Protein AF-A0AAV5VX38-F1 (afdb_monomer)

Organism: NCBI:txid1538716

Mean predicted aligned error: 21.39 Å

Foldseek 3Di:
DPDPPDPDDDPDDDDPDPVVVVVVVVVVPPVVVVVVVVDDDPVVVVVVVPDDDDPDPDPPDPDPPDDDDDPVNCVVCVPPPQDDPNDRWDPPVPDDFQDDTPVLLVLLLVLVCLLPDDDPDPVSVVSNVVSVVCNVPRPVCVRNDVVVSVVVNVVCVVVDDDPDDPDDDPVVVVQVVCVVVVNDDVVCVCVVCVVVVVVVVVVVVVVVVVPDPDPPVVVVVVVVVVVVVVVVVVVVVVVVVVVVVD

pLDDT: mean 73.53, std 13.2, range [36.06, 90.12]

Structure (mmCIF, N/CA/C/O backbone):
data_AF-A0AAV5VX38-F1
#
_entry.id   AF-A0AAV5VX38-F1
#
loop_
_atom_site.group_PDB
_atom_site.id
_atom_site.type_symbol
_atom_site.label_atom_id
_atom_site.label_alt_id
_atom_site.label_comp_id
_atom_site.label_asym_id
_atom_site.label_entity_id
_atom_site.label_seq_id
_atom_site.pdbx_PDB_ins_code
_atom_site.Cartn_x
_atom_site.Cartn_y
_atom_site.Cartn_z
_atom_site.occupancy
_atom_site.B_iso_or_equiv
_atom_site.auth_seq_id
_atom_site.auth_comp_id
_atom_site.auth_asym_id
_atom_site.auth_atom_id
_atom_site.pdbx_PDB_model_num
ATOM 1 N N . LEU A 1 1 ? -1.362 -15.185 -57.657 1.00 40.38 1 LEU A N 1
ATOM 2 C CA . LEU A 1 1 ? -2.202 -14.716 -56.527 1.00 40.38 1 LEU A CA 1
ATOM 3 C C . LEU A 1 1 ? -3.581 -15.396 -56.451 1.00 40.38 1 LEU A C 1
ATOM 5 O O . LEU A 1 1 ? -4.464 -14.887 -55.785 1.00 40.38 1 LEU A O 1
ATOM 9 N N . GLN A 1 2 ? -3.771 -16.590 -57.022 1.00 36.06 2 GLN A N 1
ATOM 10 C CA . GLN A 1 2 ? -4.974 -17.401 -56.797 1.00 36.06 2 GLN A CA 1
ATOM 11 C C . GLN A 1 2 ? -4.526 -18.846 -56.584 1.00 36.06 2 GLN A C 1
ATOM 13 O O . GLN A 1 2 ? -4.010 -19.444 -57.524 1.00 36.06 2 GLN A O 1
ATOM 18 N N . LYS A 1 3 ? -4.625 -19.327 -55.334 1.00 38.91 3 LYS A N 1
ATOM 19 C CA . LYS A 1 3 ? -4.548 -20.726 -54.827 1.00 38.91 3 LYS A CA 1
ATOM 20 C C . LYS A 1 3 ? -3.994 -20.787 -53.385 1.00 38.91 3 LYS A C 1
ATOM 22 O O . LYS A 1 3 ? -3.155 -21.622 -53.077 1.00 38.91 3 LYS A O 1
ATOM 27 N N . VAL A 1 4 ? -4.460 -19.910 -52.490 1.00 41.31 4 VAL A N 1
ATOM 28 C CA . VAL A 1 4 ? -4.167 -20.005 -51.036 1.00 41.31 4 VAL A CA 1
ATOM 29 C C . VAL A 1 4 ? -5.435 -20.320 -50.215 1.00 41.31 4 VAL A C 1
ATOM 31 O O . VAL A 1 4 ? -5.372 -20.519 -49.012 1.00 41.31 4 VAL A O 1
ATOM 34 N N . GLU A 1 5 ? -6.596 -20.480 -50.856 1.00 41.41 5 GLU A N 1
ATOM 35 C CA . GLU A 1 5 ? -7.896 -20.643 -50.177 1.00 41.41 5 GLU A CA 1
ATOM 36 C C . GLU A 1 5 ? -8.260 -22.068 -49.715 1.00 41.41 5 GLU A C 1
ATOM 38 O O . GLU A 1 5 ? -9.407 -22.331 -49.365 1.00 41.41 5 GLU A O 1
ATOM 43 N N . LYS A 1 6 ? -7.325 -23.020 -49.652 1.00 41.09 6 LYS A N 1
ATOM 44 C CA . LYS A 1 6 ? -7.600 -24.325 -49.019 1.00 41.09 6 LYS A CA 1
ATOM 45 C C . LYS A 1 6 ? -6.602 -24.556 -47.893 1.00 41.09 6 LYS A C 1
ATOM 47 O O . LYS A 1 6 ? -5.421 -24.776 -48.139 1.00 41.09 6 LYS A O 1
ATOM 52 N N . GLY A 1 7 ? -7.098 -24.429 -46.662 1.00 44.44 7 GLY A N 1
ATOM 53 C CA . GLY A 1 7 ? -6.352 -24.368 -45.403 1.00 44.44 7 GLY A CA 1
ATOM 54 C C . GLY A 1 7 ? -5.573 -25.629 -45.026 1.00 44.44 7 GLY A C 1
ATOM 55 O O . GLY A 1 7 ? -5.861 -26.251 -44.009 1.00 44.44 7 GLY A O 1
ATOM 56 N N . SER A 1 8 ? -4.552 -25.995 -45.797 1.00 45.16 8 SER A N 1
ATOM 57 C CA . SER A 1 8 ? -3.692 -27.139 -45.475 1.00 45.16 8 SER A CA 1
ATOM 58 C C . SER A 1 8 ? -2.216 -26.924 -45.809 1.00 45.16 8 SER A C 1
ATOM 60 O O . SER A 1 8 ? -1.535 -27.862 -46.217 1.00 45.16 8 SER A O 1
ATOM 62 N N . VAL A 1 9 ? -1.688 -25.714 -45.620 1.00 42.59 9 VAL A N 1
ATOM 63 C CA . VAL A 1 9 ? -0.235 -25.506 -45.545 1.00 42.59 9 VAL A CA 1
ATOM 64 C C . VAL A 1 9 ? 0.034 -24.504 -44.431 1.00 42.59 9 VAL A C 1
ATOM 66 O O . VAL A 1 9 ? -0.300 -23.329 -44.560 1.00 42.59 9 VAL A O 1
ATOM 69 N N . LYS A 1 10 ? 0.609 -24.967 -43.311 1.00 43.12 10 LYS A N 1
ATOM 70 C CA . LYS A 1 10 ? 1.187 -24.070 -42.301 1.00 43.12 10 LYS A CA 1
ATOM 71 C C . LYS A 1 10 ? 2.153 -23.149 -43.038 1.00 43.12 10 LYS A C 1
ATOM 73 O O . LYS A 1 10 ? 3.118 -23.640 -43.619 1.00 43.12 10 LYS A O 1
ATOM 78 N N . ALA A 1 11 ? 1.859 -21.851 -43.049 1.00 46.84 11 ALA A N 1
ATOM 79 C CA . ALA A 1 11 ? 2.727 -20.846 -43.633 1.00 46.84 11 ALA A CA 1
ATOM 80 C C . ALA A 1 11 ? 4.127 -21.013 -43.029 1.00 46.84 11 A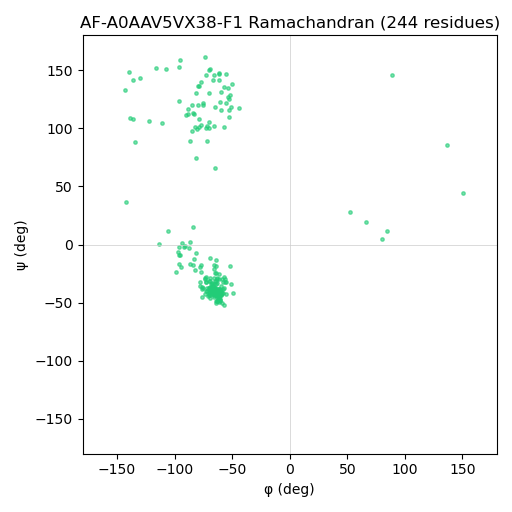LA A C 1
ATOM 82 O O . ALA A 1 11 ? 4.331 -20.790 -41.835 1.00 46.84 11 ALA A O 1
ATOM 83 N N . THR A 1 12 ? 5.080 -21.484 -43.830 1.00 51.06 12 THR A N 1
ATOM 84 C CA . THR A 1 12 ? 6.488 -21.507 -43.443 1.00 51.06 12 THR A CA 1
ATOM 85 C C . THR A 1 12 ? 6.902 -20.069 -43.179 1.00 51.06 12 THR A C 1
ATOM 87 O O . THR A 1 12 ? 6.834 -19.236 -44.081 1.00 51.06 12 THR A O 1
A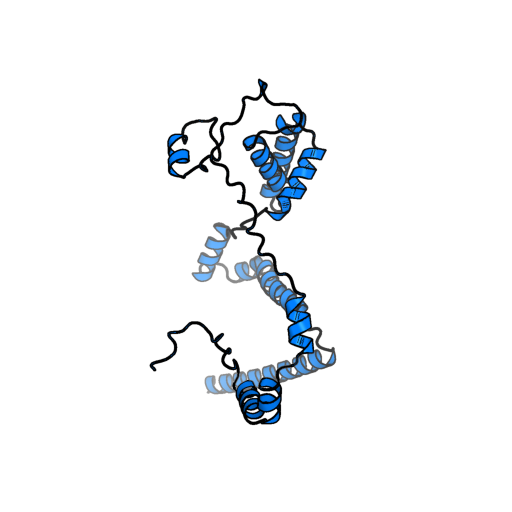TOM 90 N N . SER A 1 13 ? 7.263 -19.778 -41.926 1.00 50.62 13 SER A N 1
ATOM 91 C CA . SER A 1 13 ? 7.720 -18.454 -41.507 1.00 50.62 13 SER A CA 1
ATOM 92 C C . SER A 1 13 ? 8.836 -17.986 -42.437 1.00 50.62 13 SER A C 1
ATOM 94 O O . SER A 1 13 ? 9.801 -18.719 -42.653 1.00 50.62 13 SER A O 1
ATOM 96 N N . ALA A 1 14 ? 8.702 -16.777 -42.981 1.00 56.22 14 ALA A N 1
ATOM 97 C CA . ALA A 1 14 ? 9.767 -16.169 -43.766 1.00 56.22 14 ALA A CA 1
ATOM 98 C C . ALA A 1 14 ? 11.024 -15.980 -42.886 1.00 56.22 14 ALA A C 1
ATOM 100 O O . ALA A 1 14 ? 10.876 -15.729 -41.682 1.00 56.22 14 ALA A O 1
ATOM 101 N N . PRO A 1 15 ? 12.242 -16.099 -43.453 1.00 58.72 15 PRO A N 1
ATOM 102 C CA . PRO A 1 15 ? 13.482 -15.847 -42.723 1.00 58.72 15 PRO A CA 1
ATOM 103 C C . PRO A 1 15 ? 13.491 -14.408 -42.207 1.00 58.72 15 PRO A C 1
ATOM 105 O O . PRO A 1 15 ? 13.190 -13.480 -42.963 1.00 58.72 15 PRO A O 1
ATOM 108 N N . LYS A 1 16 ? 13.800 -14.216 -40.922 1.00 67.31 16 LYS A N 1
ATOM 109 C CA . LYS A 1 16 ? 13.680 -12.901 -40.273 1.00 67.31 16 LYS A CA 1
ATOM 110 C C . LYS A 1 16 ? 14.904 -12.014 -40.524 1.00 67.31 16 LYS A C 1
ATOM 112 O O . LYS A 1 16 ? 14.829 -10.816 -40.275 1.00 67.31 16 LYS A O 1
ATOM 117 N N . HIS A 1 17 ? 16.000 -12.574 -41.046 1.00 68.75 17 HIS A N 1
ATOM 118 C CA . HIS A 1 17 ? 17.252 -11.859 -41.306 1.00 68.75 17 HIS A CA 1
ATOM 119 C C . HIS A 1 17 ? 17.908 -12.282 -42.641 1.00 68.75 17 HIS A C 1
ATOM 121 O O . HIS A 1 17 ? 17.799 -13.435 -43.057 1.00 68.75 17 HIS A O 1
ATOM 127 N N . GLU A 1 18 ? 18.625 -11.375 -43.318 1.00 68.88 18 GLU A N 1
ATOM 128 C CA . GLU A 1 18 ? 19.238 -11.625 -44.644 1.00 68.88 18 GLU A CA 1
ATOM 129 C C . GLU A 1 18 ? 20.282 -12.760 -44.638 1.00 68.88 18 GLU A C 1
ATOM 131 O O . GLU A 1 18 ? 20.439 -13.482 -45.621 1.00 68.88 18 GLU A O 1
ATOM 136 N N . SER A 1 19 ? 20.971 -12.973 -43.513 1.00 69.44 19 SER A N 1
ATOM 137 C CA . SER A 1 19 ? 21.894 -14.106 -43.340 1.00 69.44 19 SER A CA 1
ATOM 138 C C . SER A 1 19 ? 21.173 -15.457 -43.247 1.00 69.44 19 SER A C 1
ATOM 140 O O . SER A 1 19 ? 21.694 -16.462 -43.726 1.00 69.44 19 SER A O 1
ATOM 142 N N . GLU A 1 20 ? 19.954 -15.498 -42.701 1.00 67.12 20 GLU A N 1
ATOM 143 C CA . GLU A 1 20 ? 19.142 -16.720 -42.622 1.00 67.12 20 GLU A CA 1
ATOM 144 C C . GLU A 1 20 ? 18.565 -17.113 -43.986 1.00 67.12 20 GLU A C 1
ATOM 146 O O . GLU A 1 20 ? 18.391 -18.303 -44.258 1.00 67.12 20 GLU A O 1
ATOM 151 N N . LYS A 1 21 ? 18.311 -16.135 -44.871 1.00 71.88 21 LYS A N 1
ATOM 152 C CA . LYS A 1 21 ? 17.835 -16.397 -46.239 1.00 71.88 21 LYS A CA 1
ATOM 153 C C . LYS A 1 21 ? 18.821 -17.250 -47.032 1.00 71.88 21 LYS A C 1
ATOM 155 O O . LYS A 1 21 ? 18.397 -18.211 -47.665 1.00 71.88 21 LYS A O 1
ATOM 160 N N . LYS A 1 22 ? 20.126 -16.969 -46.932 1.00 73.38 22 LYS A N 1
ATOM 161 C CA . LYS A 1 22 ? 21.171 -17.754 -47.615 1.00 73.38 22 LYS A CA 1
ATOM 162 C C . LYS A 1 22 ? 21.161 -19.216 -47.165 1.00 73.38 22 LYS A C 1
ATOM 164 O O . LYS A 1 22 ? 21.066 -20.117 -47.988 1.00 73.38 22 LYS A O 1
ATOM 169 N N . HIS A 1 23 ? 21.127 -19.449 -45.853 1.00 70.81 23 HIS A N 1
ATOM 170 C CA . HIS A 1 23 ? 21.039 -20.803 -45.302 1.00 70.81 23 HIS A CA 1
ATOM 171 C C . HIS A 1 23 ? 19.738 -21.527 -45.679 1.00 70.81 23 HIS A C 1
ATOM 173 O O . HIS A 1 23 ? 19.734 -22.747 -45.842 1.00 70.81 23 HIS A O 1
ATOM 179 N N . PHE A 1 24 ? 18.629 -20.798 -45.819 1.00 72.12 24 PHE A N 1
ATOM 180 C CA . PHE A 1 24 ? 17.359 -21.361 -46.268 1.00 72.12 24 PHE A CA 1
ATOM 181 C C . PHE A 1 24 ? 17.394 -21.761 -47.749 1.00 72.12 24 PHE A C 1
ATOM 183 O O . PHE A 1 24 ? 16.945 -22.853 -48.097 1.00 72.12 24 PHE A O 1
ATOM 190 N N . GLU A 1 25 ? 17.959 -20.916 -48.610 1.00 76.19 25 GLU A N 1
ATOM 191 C CA . GLU A 1 25 ? 18.134 -21.206 -50.035 1.00 76.19 25 GLU A CA 1
ATOM 192 C C . GLU A 1 25 ? 19.070 -22.395 -50.268 1.00 76.19 25 GLU A C 1
ATOM 194 O O . GLU A 1 25 ? 18.751 -23.270 -51.075 1.00 76.19 25 GLU A O 1
ATOM 199 N N . ASP A 1 26 ? 20.177 -22.477 -49.529 1.00 75.81 26 ASP A N 1
ATOM 200 C CA . ASP A 1 26 ? 21.122 -23.595 -49.618 1.00 75.81 26 ASP A CA 1
ATOM 201 C C . ASP A 1 26 ? 20.457 -24.917 -49.202 1.00 75.81 26 ASP A C 1
ATOM 203 O O . ASP A 1 26 ? 20.547 -25.918 -49.914 1.00 75.81 26 ASP A O 1
ATOM 207 N N . ARG A 1 27 ? 19.663 -24.904 -48.122 1.00 70.56 27 ARG A N 1
ATOM 208 C CA . ARG A 1 27 ? 18.888 -26.079 -47.682 1.00 70.56 27 ARG A CA 1
ATOM 209 C C . ARG A 1 27 ? 17.746 -26.451 -48.629 1.00 70.56 27 ARG A C 1
ATOM 211 O O . ARG A 1 27 ? 17.379 -27.620 -48.695 1.00 70.56 27 ARG A O 1
ATOM 218 N N . GLN A 1 28 ? 17.165 -25.496 -49.358 1.00 70.62 28 GLN A N 1
ATOM 219 C CA . GLN A 1 28 ? 16.165 -25.795 -50.391 1.00 70.62 28 GLN A CA 1
ATOM 220 C C . GLN A 1 28 ? 16.776 -26.413 -51.654 1.00 70.62 28 GLN A C 1
ATOM 222 O O . GLN A 1 28 ? 16.086 -27.164 -52.354 1.00 70.62 28 GLN A O 1
ATOM 227 N N . LYS A 1 29 ? 18.038 -26.087 -51.957 1.00 77.12 29 LYS A N 1
ATOM 228 C CA . LYS A 1 29 ? 18.797 -26.660 -53.078 1.00 77.12 29 LYS A CA 1
ATOM 229 C C . LYS A 1 29 ? 19.309 -28.068 -52.771 1.00 77.12 29 LYS A C 1
ATOM 231 O O . LYS A 1 29 ? 19.494 -28.847 -53.705 1.00 77.12 29 LYS A O 1
A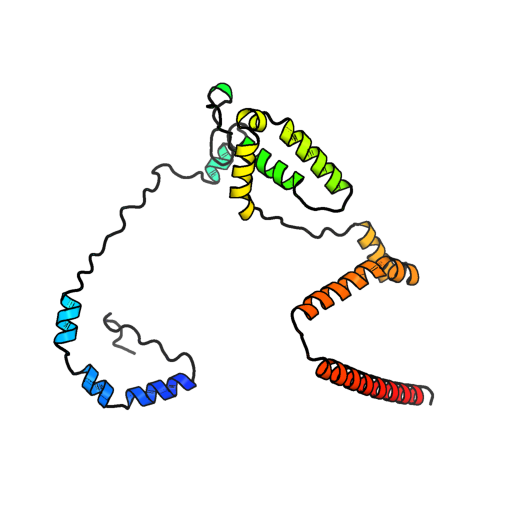TOM 236 N N . ASP A 1 30 ? 19.467 -28.420 -51.496 1.00 77.12 30 ASP A N 1
ATOM 237 C CA . ASP A 1 30 ? 19.865 -29.762 -51.072 1.00 77.12 30 ASP A CA 1
ATOM 238 C C . ASP A 1 30 ? 18.795 -30.817 -51.415 1.00 77.12 30 ASP A C 1
ATOM 240 O O . ASP A 1 30 ? 17.778 -30.999 -50.737 1.00 77.12 30 ASP A O 1
ATOM 244 N N . GLY A 1 31 ? 19.045 -31.568 -52.493 1.00 74.94 31 GLY A N 1
ATOM 245 C CA . GLY A 1 31 ? 18.155 -32.624 -52.987 1.00 74.94 31 GLY A CA 1
ATOM 246 C C . GLY A 1 31 ? 17.937 -33.769 -51.991 1.00 74.94 31 GLY A C 1
ATOM 247 O O . GLY A 1 31 ? 16.869 -34.379 -51.989 1.00 74.94 31 GLY A O 1
ATOM 248 N N . ARG A 1 32 ? 18.893 -33.995 -51.080 1.00 78.94 32 ARG A N 1
ATOM 249 C CA . ARG A 1 32 ? 18.810 -35.020 -50.024 1.00 78.94 32 ARG A CA 1
ATOM 250 C C . ARG A 1 32 ? 17.652 -34.768 -49.061 1.00 78.94 32 ARG A C 1
ATOM 252 O O . ARG A 1 32 ? 16.915 -35.693 -48.743 1.00 78.94 32 ARG A O 1
ATOM 259 N N . VAL A 1 33 ? 17.431 -33.509 -48.674 1.00 72.31 33 VAL A N 1
ATOM 260 C CA . VAL A 1 33 ? 16.316 -33.123 -47.793 1.00 72.31 33 VAL A CA 1
ATOM 261 C C . VAL A 1 33 ? 14.978 -33.371 -48.493 1.00 72.31 33 VAL A C 1
ATOM 263 O O . VAL A 1 33 ? 14.033 -33.863 -47.882 1.00 72.31 33 VAL A O 1
ATOM 266 N N . ARG A 1 34 ? 14.892 -33.101 -49.803 1.00 74.00 34 ARG A N 1
ATOM 267 C CA . ARG A 1 34 ? 13.699 -33.426 -50.607 1.00 74.00 34 ARG A CA 1
ATOM 268 C C . ARG A 1 34 ? 13.457 -34.928 -50.721 1.00 74.00 34 ARG A C 1
ATOM 270 O O . ARG A 1 34 ? 12.301 -35.344 -50.720 1.00 74.00 34 ARG A O 1
ATOM 277 N N .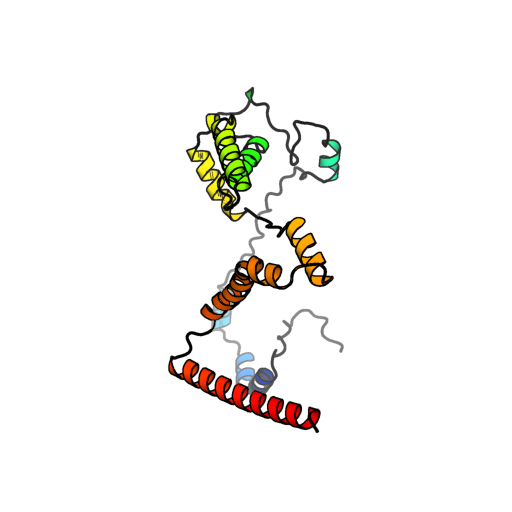 GLU A 1 35 ? 14.508 -35.728 -50.843 1.00 80.12 35 GLU A N 1
ATOM 278 C CA . GLU A 1 35 ? 14.399 -37.186 -50.896 1.00 80.12 35 GLU A CA 1
ATOM 279 C C . GLU A 1 35 ? 13.971 -37.780 -49.553 1.00 80.12 35 GLU A C 1
ATOM 281 O O . GLU A 1 35 ? 13.071 -38.617 -49.528 1.00 80.12 35 GLU A O 1
ATOM 286 N N . GLU A 1 36 ? 14.537 -37.318 -48.438 1.00 78.25 36 GLU A N 1
ATOM 287 C CA . GLU A 1 36 ? 14.126 -37.738 -47.092 1.00 78.25 36 GLU A CA 1
ATOM 288 C C . GLU A 1 36 ? 12.690 -37.315 -46.768 1.00 78.25 36 GLU A C 1
ATOM 290 O O . GLU A 1 36 ? 11.916 -38.128 -46.276 1.00 78.25 36 GLU A O 1
ATOM 295 N N . LEU A 1 37 ? 12.274 -36.102 -47.150 1.00 73.88 37 LEU A N 1
ATOM 296 C CA . LEU A 1 37 ? 10.883 -35.653 -47.001 1.00 73.88 37 LEU A CA 1
ATOM 297 C C . LEU A 1 37 ? 9.887 -36.486 -47.825 1.00 73.88 37 LEU A C 1
ATOM 299 O O . LEU A 1 37 ? 8.718 -36.593 -47.454 1.00 73.88 37 LEU A O 1
ATOM 303 N N . ARG A 1 38 ? 10.319 -37.059 -48.956 1.00 78.44 38 ARG A N 1
ATOM 304 C CA . ARG A 1 38 ? 9.486 -37.951 -49.781 1.00 78.44 38 ARG A CA 1
ATOM 305 C C . ARG A 1 38 ? 9.465 -39.386 -49.259 1.00 78.44 38 ARG A C 1
ATOM 307 O O . ARG A 1 38 ? 8.530 -40.123 -49.579 1.00 78.44 38 ARG A O 1
ATOM 314 N N . LYS A 1 39 ? 10.460 -39.798 -48.468 1.00 84.50 39 LYS A N 1
ATOM 315 C CA . LYS A 1 39 ? 10.497 -41.126 -47.852 1.00 84.50 39 LYS A CA 1
ATOM 316 C C . LYS A 1 39 ? 9.513 -41.176 -46.686 1.00 84.50 39 LYS A C 1
ATOM 318 O O . LYS A 1 39 ? 9.597 -40.427 -45.720 1.00 84.50 39 LYS A O 1
ATOM 323 N N . LYS A 1 40 ? 8.569 -42.113 -46.758 1.00 77.62 40 LYS A N 1
ATOM 324 C CA . LYS A 1 40 ? 7.694 -42.423 -45.625 1.00 77.62 40 LYS A CA 1
ATOM 325 C C . LYS A 1 40 ? 8.454 -43.307 -44.641 1.00 77.62 40 LYS A C 1
ATOM 327 O O . LYS A 1 40 ? 8.668 -44.486 -44.909 1.00 77.62 40 LYS A O 1
ATOM 332 N N . HIS A 1 41 ? 8.839 -42.749 -43.499 1.00 82.62 41 HIS A N 1
ATOM 333 C CA . HIS A 1 41 ? 9.421 -43.522 -42.405 1.00 82.62 41 HIS A CA 1
ATOM 334 C C . HIS A 1 41 ? 8.315 -44.247 -41.633 1.00 82.62 41 HIS A C 1
ATOM 336 O O . HIS A 1 41 ? 7.620 -43.649 -40.812 1.00 82.62 41 HIS A O 1
ATOM 342 N N . THR A 1 42 ? 8.156 -45.543 -41.897 1.00 84.44 42 THR A N 1
ATOM 343 C CA . THR A 1 42 ? 7.141 -46.412 -41.272 1.00 84.44 42 THR A CA 1
ATOM 344 C C . THR A 1 42 ? 7.224 -46.392 -39.744 1.00 84.44 42 THR A C 1
ATOM 346 O O . THR A 1 42 ? 6.213 -46.201 -39.079 1.00 84.44 42 THR A O 1
ATOM 349 N N . HIS A 1 43 ? 8.438 -46.432 -39.187 1.00 85.56 43 HIS A N 1
ATOM 350 C CA . HIS A 1 43 ? 8.668 -46.346 -37.740 1.00 85.56 43 HIS A CA 1
ATOM 351 C C . HIS A 1 43 ? 8.148 -45.050 -37.097 1.00 85.56 43 HIS A C 1
ATOM 353 O O . HIS A 1 43 ? 7.674 -45.068 -35.962 1.00 85.56 43 HIS A O 1
ATOM 359 N N . LEU A 1 44 ? 8.228 -43.917 -37.803 1.00 81.94 44 LEU A N 1
ATOM 360 C CA . LEU A 1 44 ? 7.726 -42.641 -37.292 1.00 81.94 44 LEU A CA 1
ATOM 361 C C . LEU A 1 44 ? 6.196 -42.621 -37.293 1.00 81.94 44 LEU A C 1
ATOM 363 O O . LEU A 1 44 ? 5.595 -42.155 -36.329 1.00 81.94 44 LEU A O 1
ATOM 367 N N . VAL A 1 45 ? 5.577 -43.171 -38.340 1.00 82.56 45 VAL A N 1
ATOM 368 C CA . VAL A 1 45 ? 4.117 -43.312 -38.436 1.00 82.56 45 VAL A CA 1
ATOM 369 C C . VAL A 1 45 ? 3.591 -44.202 -37.309 1.00 82.56 45 VAL A C 1
ATOM 371 O O . VAL A 1 45 ? 2.652 -43.813 -36.618 1.00 82.56 45 VAL A O 1
ATOM 374 N N . ASP A 1 46 ? 4.245 -45.334 -37.047 1.00 86.75 46 ASP A N 1
ATOM 375 C CA . ASP A 1 46 ? 3.870 -46.232 -35.950 1.00 86.75 46 ASP A CA 1
ATOM 376 C C . ASP A 1 46 ? 4.001 -45.561 -34.580 1.00 86.75 46 ASP A C 1
ATOM 378 O O . ASP A 1 46 ? 3.158 -45.757 -33.706 1.00 86.75 46 ASP A O 1
ATOM 382 N N . ASN A 1 47 ? 5.031 -44.737 -34.378 1.00 86.50 47 ASN A N 1
ATOM 383 C CA . ASN A 1 47 ? 5.201 -43.989 -33.134 1.00 86.50 47 ASN A CA 1
ATOM 384 C C . ASN A 1 47 ? 4.185 -42.853 -32.991 1.00 86.50 47 ASN A C 1
ATOM 386 O O . ASN A 1 47 ? 3.675 -42.642 -31.894 1.00 86.50 47 ASN A O 1
ATOM 390 N N . MET A 1 48 ? 3.837 -42.163 -34.078 1.00 82.44 48 MET A N 1
ATOM 391 C CA . MET A 1 48 ? 2.790 -41.141 -34.066 1.00 82.44 48 MET A CA 1
ATOM 392 C C . MET A 1 48 ? 1.413 -41.737 -33.769 1.00 82.44 48 MET A C 1
ATOM 394 O O . MET A 1 48 ? 0.667 -41.166 -32.980 1.00 82.44 48 MET A O 1
ATOM 398 N N . ASN A 1 49 ? 1.103 -42.910 -34.323 1.00 83.19 49 ASN A N 1
ATOM 399 C CA . ASN A 1 49 ? -0.164 -43.604 -34.080 1.00 83.19 49 ASN A CA 1
ATOM 400 C C . ASN A 1 49 ? -0.325 -44.071 -32.622 1.00 83.19 49 ASN A C 1
ATOM 402 O O . ASN A 1 49 ? -1.449 -44.277 -32.167 1.00 83.19 49 ASN A O 1
ATOM 406 N N . LYS A 1 50 ? 0.775 -44.205 -31.867 1.00 87.31 50 LYS A N 1
ATOM 407 C CA . LYS A 1 50 ? 0.744 -44.485 -30.420 1.00 87.31 50 LYS A CA 1
ATOM 408 C C . LYS A 1 50 ? 0.409 -43.248 -29.579 1.00 87.31 50 LYS A C 1
ATOM 410 O O . LYS A 1 50 ? 0.031 -43.397 -28.417 1.00 87.31 50 LYS A O 1
ATOM 415 N N . ILE A 1 51 ? 0.540 -42.034 -30.123 1.00 84.06 51 ILE A N 1
ATOM 416 C CA . ILE A 1 51 ? 0.242 -40.797 -29.392 1.00 84.06 51 ILE A CA 1
ATOM 417 C C . ILE A 1 51 ? -1.271 -40.575 -29.403 1.00 84.06 51 ILE A C 1
ATOM 419 O O . ILE A 1 51 ? -1.849 -40.058 -30.358 1.00 84.06 51 ILE A O 1
ATOM 423 N N . ARG A 1 52 ? -1.927 -40.936 -28.302 1.00 81.12 52 ARG A N 1
ATOM 424 C CA . ARG A 1 52 ? -3.355 -40.683 -28.107 1.00 81.12 52 ARG A CA 1
ATOM 425 C C . ARG A 1 52 ? -3.561 -39.285 -27.523 1.00 81.12 52 ARG A C 1
ATOM 427 O O . ARG A 1 52 ? -3.600 -39.111 -26.309 1.00 81.12 52 ARG A O 1
ATOM 434 N N . ILE A 1 53 ? -3.693 -38.281 -28.389 1.00 77.06 53 ILE A N 1
ATOM 435 C CA . ILE A 1 53 ? -4.067 -36.924 -27.971 1.00 77.06 53 ILE A CA 1
ATOM 436 C C . ILE A 1 53 ? -5.570 -36.920 -27.706 1.00 77.06 53 ILE A C 1
ATOM 438 O O . ILE A 1 53 ? -6.379 -36.909 -28.630 1.00 77.06 53 ILE A O 1
ATOM 442 N N . THR A 1 54 ? -5.952 -36.957 -26.435 1.00 77.00 54 THR A N 1
ATOM 443 C CA . THR A 1 54 ? -7.329 -36.664 -26.041 1.00 77.00 54 THR A CA 1
ATOM 444 C C . THR A 1 54 ? -7.420 -35.162 -25.808 1.00 77.00 54 THR A C 1
ATOM 446 O O . THR A 1 54 ? -6.719 -34.611 -24.963 1.00 77.00 54 THR A O 1
ATOM 449 N N . SER A 1 55 ? -8.227 -34.472 -26.615 1.00 65.81 55 SER A N 1
ATOM 450 C CA . SER A 1 55 ? -8.595 -33.092 -26.311 1.00 65.81 55 SER A CA 1
ATOM 451 C C . SER A 1 55 ? -9.524 -33.147 -25.107 1.00 65.81 55 SER A C 1
ATOM 453 O O . SER A 1 55 ? -10.695 -33.497 -25.228 1.00 65.81 55 SER A O 1
ATOM 455 N N . THR A 1 56 ? -8.989 -32.869 -23.926 1.00 74.06 56 THR A N 1
ATOM 456 C CA . THR A 1 56 ? -9.823 -32.484 -22.799 1.00 74.06 56 THR A CA 1
ATOM 457 C C . THR A 1 56 ? -10.307 -31.075 -23.102 1.00 74.06 56 THR A C 1
ATOM 459 O O . THR A 1 56 ? -9.558 -30.107 -22.976 1.00 74.06 56 THR A O 1
ATOM 462 N N . THR A 1 57 ? -11.559 -30.939 -23.547 1.00 71.12 57 THR A N 1
ATOM 463 C CA . THR A 1 57 ? -12.265 -29.670 -23.363 1.00 71.12 57 THR A CA 1
ATOM 464 C C . THR A 1 57 ? -12.110 -29.328 -21.886 1.00 71.12 57 THR A C 1
ATOM 466 O O . THR A 1 57 ? -12.492 -30.162 -21.054 1.00 71.12 57 THR A O 1
ATOM 469 N N . PRO A 1 58 ? -11.467 -28.200 -21.536 1.00 72.12 58 PRO A N 1
ATOM 470 C CA . PRO A 1 58 ? -11.327 -27.841 -20.139 1.00 72.12 58 PRO A CA 1
ATOM 471 C C . PRO A 1 58 ? -12.734 -27.845 -19.533 1.00 72.12 58 PRO A C 1
ATOM 473 O O . PRO A 1 58 ? -13.656 -27.362 -20.199 1.00 72.12 58 PRO A O 1
ATOM 476 N N . PRO A 1 59 ? -12.926 -28.436 -18.338 1.00 72.88 59 PRO A N 1
ATOM 477 C CA . PRO A 1 59 ? -14.221 -28.378 -17.674 1.00 72.88 59 PRO A CA 1
ATOM 478 C C . PRO A 1 59 ? -14.669 -26.918 -17.656 1.00 72.88 59 PRO A C 1
ATOM 480 O O . PRO A 1 59 ? -13.823 -26.033 -17.470 1.00 72.88 59 PRO A O 1
ATOM 483 N N . GLU A 1 60 ? -15.957 -26.678 -17.921 1.00 70.06 60 GLU A N 1
ATOM 484 C CA . GLU A 1 60 ? -16.527 -25.333 -17.910 1.00 70.06 60 GLU A CA 1
ATOM 485 C C . GLU A 1 60 ? -15.999 -24.606 -16.678 1.00 70.06 60 GLU A C 1
ATOM 487 O O . GLU A 1 60 ? -16.165 -25.064 -15.542 1.00 70.06 60 GLU A O 1
ATOM 492 N N . ARG A 1 61 ? -15.257 -23.515 -16.910 1.00 64.12 61 ARG A N 1
ATOM 493 C CA . ARG A 1 61 ? -14.808 -22.672 -15.810 1.00 64.12 61 ARG A CA 1
ATOM 494 C C . ARG A 1 61 ? -16.069 -22.280 -15.071 1.00 64.12 61 ARG A C 1
ATOM 496 O O . ARG A 1 61 ? -16.958 -21.698 -15.683 1.00 64.12 61 ARG A O 1
ATOM 503 N N . TRP A 1 62 ? -16.135 -22.605 -13.784 1.00 64.94 62 TRP A N 1
ATOM 504 C CA . TRP A 1 62 ? -17.206 -22.122 -12.934 1.00 64.94 62 TRP A CA 1
ATOM 505 C C . TRP A 1 62 ? -17.169 -20.584 -13.005 1.00 64.94 62 TRP A C 1
ATOM 507 O O . TRP A 1 62 ? -16.287 -19.916 -12.470 1.00 64.94 62 TRP A O 1
ATOM 517 N N . THR A 1 63 ? -18.052 -20.000 -13.797 1.00 63.50 63 THR A N 1
ATOM 518 C CA . THR A 1 63 ? -18.308 -18.568 -13.763 1.00 63.50 63 THR A CA 1
ATOM 519 C C . THR A 1 63 ? -19.513 -18.419 -12.865 1.00 63.50 63 THR A C 1
ATOM 521 O O . THR A 1 63 ? -20.534 -19.070 -13.096 1.00 63.50 63 THR A O 1
ATOM 524 N N . SER A 1 64 ? -19.395 -17.630 -11.799 1.00 67.75 64 SER A N 1
ATOM 525 C CA . SER A 1 64 ? -20.537 -17.362 -10.933 1.00 67.75 64 SER A CA 1
ATOM 526 C C . SER A 1 64 ? -21.696 -16.843 -11.784 1.00 67.75 64 SER A C 1
ATOM 528 O O . SER A 1 64 ? -21.531 -15.863 -12.501 1.00 67.75 64 SER A O 1
ATOM 530 N N . ALA A 1 65 ? -22.873 -17.466 -11.680 1.00 72.94 65 ALA A N 1
ATOM 531 C CA . ALA A 1 65 ? -24.088 -16.978 -12.342 1.00 72.94 65 ALA A CA 1
ATOM 532 C C . ALA A 1 65 ? -24.530 -15.598 -11.817 1.00 72.94 65 ALA A C 1
ATOM 534 O O . ALA A 1 65 ? -25.379 -14.941 -12.407 1.00 72.94 65 ALA A O 1
ATOM 535 N N . LYS A 1 66 ? -23.961 -15.169 -10.683 1.00 75.12 66 LYS A N 1
ATOM 536 C CA . LYS A 1 66 ? -24.165 -13.842 -10.125 1.00 75.12 66 LYS A CA 1
ATOM 537 C C . LYS A 1 66 ? -23.368 -12.830 -10.944 1.00 75.12 66 LYS A C 1
ATOM 539 O O . LYS A 1 66 ? -22.143 -12.934 -11.022 1.00 75.12 66 LYS A O 1
ATOM 544 N N . GLU A 1 67 ? -24.079 -11.874 -11.528 1.00 74.62 67 GLU A N 1
ATOM 545 C CA . GLU A 1 67 ? -23.476 -10.743 -12.224 1.00 74.62 67 GLU A CA 1
ATOM 546 C C . GLU A 1 67 ? -22.543 -9.984 -11.273 1.00 74.62 67 GLU A C 1
ATOM 548 O O . GLU A 1 67 ? -22.858 -9.765 -10.098 1.00 74.62 67 GLU A O 1
ATOM 553 N N . LEU A 1 68 ? -21.357 -9.638 -11.775 1.00 77.25 68 LEU A N 1
ATOM 554 C CA . LEU A 1 68 ? -20.410 -8.815 -11.033 1.00 77.25 68 LEU A CA 1
ATOM 555 C C . LEU A 1 68 ? -20.958 -7.385 -10.913 1.00 77.25 68 LEU A C 1
ATOM 557 O O . LEU A 1 68 ? -21.678 -6.940 -11.810 1.00 77.25 68 LEU A O 1
ATOM 561 N N . PRO A 1 69 ? -20.600 -6.650 -9.846 1.00 75.38 69 PRO A N 1
ATOM 562 C CA . PRO A 1 69 ? -20.991 -5.255 -9.701 1.00 75.38 69 PRO A CA 1
ATOM 563 C C . PRO A 1 69 ? -20.610 -4.447 -10.947 1.00 75.38 69 PRO A C 1
ATOM 565 O O . PRO A 1 69 ? -19.459 -4.449 -11.386 1.00 75.38 69 PRO A O 1
ATOM 568 N N . SER A 1 70 ? -21.595 -3.772 -11.534 1.00 79.75 70 SER A N 1
ATOM 569 C CA . SER A 1 70 ? -21.400 -2.837 -12.639 1.00 79.75 70 SER A CA 1
ATOM 570 C C . SER A 1 70 ? -21.282 -1.410 -12.104 1.00 79.75 70 SER A C 1
ATOM 572 O O . SER A 1 70 ? -21.785 -1.088 -11.025 1.00 79.75 70 SER A O 1
ATOM 574 N N . ARG A 1 71 ? -20.681 -0.510 -12.887 1.00 80.31 71 ARG A N 1
ATOM 575 C CA . ARG A 1 71 ? -20.587 0.919 -12.539 1.00 80.31 71 ARG A CA 1
ATOM 576 C C . ARG A 1 71 ? -21.958 1.559 -12.272 1.00 80.31 71 ARG A C 1
ATOM 578 O O . ARG A 1 71 ? -22.070 2.464 -11.452 1.00 80.31 71 ARG A O 1
ATOM 585 N N . GLU A 1 72 ? -22.995 1.094 -12.963 1.00 81.69 72 GLU A N 1
ATOM 586 C CA . GLU A 1 72 ? -24.374 1.553 -12.766 1.00 81.69 72 GLU A CA 1
ATOM 587 C C . GLU A 1 72 ? -24.930 1.082 -11.419 1.00 81.69 72 GLU A C 1
ATOM 589 O O . GLU A 1 72 ? -25.535 1.873 -10.698 1.00 81.69 72 GLU A O 1
ATOM 594 N N . SER A 1 73 ? -24.648 -0.168 -11.031 1.00 80.31 73 SER A N 1
ATOM 595 C CA . SER A 1 73 ? -25.023 -0.683 -9.710 1.00 80.31 73 SER A CA 1
ATOM 596 C C . SER A 1 73 ? -24.330 0.083 -8.577 1.00 80.31 73 SER A C 1
ATOM 598 O O . SER A 1 73 ? -24.985 0.470 -7.614 1.00 80.31 73 SER A O 1
ATOM 600 N N . GLU A 1 74 ? -23.042 0.414 -8.712 1.00 79.31 74 GLU A N 1
ATOM 601 C CA . GLU A 1 74 ? -22.330 1.232 -7.718 1.00 79.31 74 GLU A CA 1
ATOM 602 C C . GLU A 1 74 ? -22.939 2.630 -7.570 1.00 79.31 74 GLU A C 1
ATOM 604 O O . GLU A 1 74 ? -23.049 3.147 -6.458 1.00 79.31 74 GLU A O 1
ATOM 609 N N . PHE A 1 75 ? -23.374 3.239 -8.677 1.00 78.56 75 PHE A N 1
ATOM 610 C CA . PHE A 1 75 ? -23.990 4.564 -8.650 1.00 78.56 75 PHE A CA 1
ATOM 611 C C . PHE A 1 75 ? -25.313 4.576 -7.873 1.00 78.56 75 PHE A C 1
ATOM 613 O O . PHE A 1 75 ? -25.565 5.516 -7.118 1.00 78.56 75 PHE A O 1
ATOM 620 N N . MET A 1 76 ? -26.125 3.524 -8.005 1.00 81.62 76 MET A N 1
ATOM 621 C CA . MET A 1 76 ? -27.404 3.389 -7.293 1.00 81.62 76 MET A CA 1
ATOM 622 C C . MET A 1 76 ? -27.239 3.329 -5.773 1.00 81.62 76 MET A C 1
ATOM 624 O O . MET A 1 76 ? -28.111 3.784 -5.034 1.00 81.62 76 MET A O 1
ATOM 628 N N . HIS A 1 77 ? -26.106 2.812 -5.305 1.00 79.94 77 HIS A N 1
ATOM 629 C CA . HIS A 1 77 ? -25.831 2.607 -3.886 1.00 79.94 77 HIS A CA 1
ATOM 630 C C . HIS A 1 77 ? -24.833 3.619 -3.305 1.00 79.94 77 HIS A C 1
ATOM 632 O O . HIS A 1 77 ? -24.386 3.472 -2.173 1.00 79.94 77 HIS A O 1
ATOM 638 N N . ARG A 1 78 ? -24.514 4.692 -4.040 1.00 76.69 78 ARG A N 1
ATOM 639 C CA . ARG A 1 78 ? -23.534 5.715 -3.631 1.00 76.69 78 ARG A CA 1
ATOM 640 C C . ARG A 1 78 ? -23.834 6.376 -2.280 1.00 76.69 78 ARG A C 1
ATOM 642 O O . ARG A 1 78 ? -22.916 6.834 -1.608 1.00 76.69 78 ARG A O 1
ATOM 649 N N . ASN A 1 79 ? -25.110 6.464 -1.914 1.00 82.00 79 ASN A N 1
ATOM 650 C CA . ASN A 1 79 ? -25.556 7.105 -0.676 1.00 82.00 79 ASN A CA 1
ATOM 651 C C . ASN A 1 79 ? -25.768 6.108 0.475 1.00 82.00 79 ASN A C 1
ATOM 653 O O . ASN A 1 79 ? -26.147 6.529 1.566 1.00 82.00 79 ASN A O 1
ATOM 657 N N . ASP A 1 80 ? -25.577 4.809 0.239 1.00 81.94 80 ASP A N 1
ATOM 658 C CA . ASP A 1 80 ? -25.777 3.777 1.250 1.00 81.94 80 ASP A CA 1
ATOM 659 C C . ASP A 1 80 ? -24.471 3.572 2.040 1.00 81.94 80 ASP A C 1
ATOM 661 O O . ASP A 1 80 ? -23.482 3.098 1.482 1.00 81.94 80 ASP A O 1
ATOM 665 N N . PRO A 1 81 ? -24.424 3.923 3.338 1.00 75.56 81 PRO A N 1
ATOM 666 C CA . PRO A 1 81 ? -23.198 3.857 4.131 1.00 75.56 81 PRO A CA 1
ATOM 667 C C . PRO A 1 81 ? -22.730 2.423 4.410 1.00 75.56 81 PRO A C 1
ATOM 669 O O . PRO A 1 81 ? -21.621 2.240 4.915 1.00 75.56 81 PRO A O 1
ATOM 672 N N . VAL A 1 82 ? -23.556 1.410 4.136 1.00 79.50 82 VAL A N 1
ATOM 673 C CA . VAL A 1 82 ? -23.220 -0.013 4.326 1.00 79.50 82 VAL A CA 1
ATOM 674 C C . VAL A 1 82 ? -22.728 -0.650 3.022 1.00 79.50 82 VAL A C 1
ATOM 676 O O . VAL A 1 82 ? -22.093 -1.704 3.054 1.00 79.50 82 VAL A O 1
ATOM 679 N N . TRP A 1 83 ? -22.987 -0.010 1.881 1.00 78.00 83 TRP A N 1
ATOM 680 C CA . TRP A 1 83 ? -22.569 -0.495 0.573 1.00 78.00 83 TRP A CA 1
ATOM 681 C C . TRP A 1 83 ? -21.194 0.050 0.199 1.00 78.00 83 TRP A C 1
ATOM 683 O O . TRP A 1 83 ? -21.033 1.231 -0.104 1.00 78.00 83 TRP A O 1
ATOM 693 N N . GLU A 1 84 ? -20.194 -0.824 0.158 1.00 70.75 84 GLU A N 1
ATOM 694 C CA . GLU A 1 84 ? -18.864 -0.474 -0.335 1.00 70.75 84 GLU A CA 1
ATOM 695 C C . GLU A 1 84 ? -18.308 -1.562 -1.249 1.00 70.75 84 GLU A C 1
ATOM 697 O O . GLU A 1 84 ? -18.507 -2.757 -1.031 1.00 70.75 84 GLU A O 1
ATOM 702 N N . TYR A 1 85 ? -17.610 -1.130 -2.305 1.00 71.31 85 TYR A N 1
ATOM 703 C CA . TYR A 1 85 ? -16.950 -2.001 -3.286 1.00 71.31 85 TYR A CA 1
ATOM 704 C C . TYR A 1 85 ? -17.857 -3.087 -3.899 1.00 71.31 85 TYR A C 1
ATOM 706 O O . TYR A 1 85 ? -17.380 -4.149 -4.295 1.00 71.31 85 TYR A O 1
ATOM 714 N N . GLY A 1 86 ? -19.167 -2.832 -3.977 1.00 73.19 86 GLY A N 1
ATOM 715 C CA . GLY A 1 86 ? -20.144 -3.760 -4.553 1.00 73.19 86 GLY A CA 1
ATOM 716 C C . GLY A 1 86 ? -20.673 -4.830 -3.591 1.00 73.19 86 GLY A C 1
ATOM 717 O O . GLY A 1 86 ? -21.310 -5.785 -4.045 1.00 73.19 86 GLY A O 1
ATOM 718 N N . PHE A 1 87 ? -20.417 -4.703 -2.284 1.00 77.44 87 PHE A N 1
ATOM 719 C CA . PHE A 1 87 ? -20.853 -5.664 -1.272 1.00 77.44 87 PHE A CA 1
ATOM 720 C C . PHE A 1 87 ? -21.561 -4.979 -0.096 1.00 77.44 87 PHE A C 1
ATOM 722 O O . PHE A 1 87 ? -21.172 -3.903 0.351 1.00 77.44 87 PHE A O 1
ATOM 729 N N . TYR A 1 88 ? -22.586 -5.653 0.433 1.00 81.81 88 TYR A N 1
ATOM 730 C CA . TYR A 1 88 ? -23.172 -5.333 1.733 1.00 81.81 88 TYR A CA 1
ATOM 731 C C . TYR A 1 88 ? -22.373 -6.022 2.832 1.00 81.81 88 TYR A C 1
ATOM 733 O O . TYR A 1 88 ? -22.288 -7.256 2.860 1.00 81.81 88 TYR A O 1
ATOM 741 N N . GLU A 1 89 ? -21.818 -5.239 3.751 1.00 81.69 89 GLU A N 1
ATOM 742 C CA . GLU A 1 89 ? -21.136 -5.797 4.911 1.00 81.69 89 GLU A CA 1
ATOM 743 C C . GLU A 1 89 ? -22.150 -6.255 5.975 1.00 81.69 89 GLU A C 1
ATOM 745 O O . GLU A 1 89 ? -23.136 -5.563 6.248 1.00 81.69 89 GLU A O 1
ATOM 750 N N . PRO A 1 90 ? -21.957 -7.441 6.581 1.00 84.06 90 PRO A N 1
ATOM 751 C CA . PRO A 1 90 ? -22.809 -7.887 7.671 1.00 84.06 90 PRO A CA 1
ATOM 752 C C . PRO A 1 90 ? -22.625 -6.978 8.898 1.00 84.06 90 PRO A C 1
ATOM 754 O O . PRO A 1 90 ? -21.509 -6.545 9.177 1.00 84.06 90 PRO A O 1
ATOM 757 N N . PRO A 1 91 ? -23.685 -6.729 9.687 1.00 82.50 91 PRO A N 1
ATOM 758 C CA . PRO A 1 91 ? -23.558 -5.952 10.912 1.00 82.50 91 PRO A CA 1
ATOM 759 C C . PRO A 1 91 ? -22.612 -6.649 11.895 1.00 82.50 91 PRO A C 1
ATOM 761 O O . PRO A 1 91 ? -22.578 -7.882 11.973 1.00 82.50 91 PRO A O 1
ATOM 764 N N . LEU A 1 92 ? -21.894 -5.846 12.685 1.00 79.38 92 LEU A N 1
ATOM 765 C CA . LEU A 1 92 ? -20.867 -6.298 13.633 1.00 79.38 92 LEU A CA 1
ATOM 766 C C . LEU A 1 92 ? -21.347 -7.420 14.569 1.00 79.38 92 LEU A C 1
ATOM 768 O O . LEU A 1 92 ? -20.579 -8.316 14.902 1.00 79.38 92 LEU A O 1
ATOM 772 N N . GLU A 1 93 ? -22.625 -7.409 14.947 1.00 84.06 93 GLU A N 1
ATOM 773 C CA . GLU A 1 93 ? -23.244 -8.408 15.828 1.00 84.06 93 GLU A CA 1
ATOM 774 C C . GLU A 1 93 ? -23.300 -9.816 15.223 1.00 84.06 93 GLU A C 1
ATOM 776 O O . GLU A 1 93 ? -23.244 -10.812 15.940 1.00 84.06 93 GLU A O 1
ATOM 781 N N . LYS A 1 94 ? -23.417 -9.914 13.894 1.00 84.50 94 LYS A N 1
ATOM 782 C CA . LYS A 1 94 ? -23.526 -11.191 13.171 1.00 84.50 94 LYS A CA 1
ATOM 783 C C . LYS A 1 94 ? -22.171 -11.703 12.690 1.00 84.50 94 LYS A C 1
ATOM 785 O O . LYS A 1 94 ? -22.112 -12.739 12.023 1.00 84.50 94 LYS A O 1
ATOM 790 N N . MET A 1 95 ? -21.088 -10.983 12.980 1.00 81.81 95 MET A N 1
ATOM 791 C CA . MET A 1 95 ? -19.766 -11.356 12.503 1.00 81.81 95 MET A CA 1
ATOM 792 C C . MET A 1 95 ? -19.138 -12.449 13.377 1.00 81.81 95 MET A C 1
ATOM 794 O O . MET A 1 95 ? -19.078 -12.310 14.599 1.00 81.81 95 MET A O 1
ATOM 798 N N . PRO A 1 96 ? -18.619 -13.532 12.774 1.00 82.19 96 PRO A N 1
ATOM 799 C CA . PRO A 1 96 ? -17.906 -14.557 13.522 1.00 82.19 96 PRO A CA 1
ATOM 800 C C . PRO A 1 96 ? -16.554 -14.034 14.023 1.00 82.19 96 PRO A C 1
ATOM 802 O O . PRO A 1 96 ? -15.901 -13.204 13.382 1.00 82.19 96 PRO A O 1
ATOM 805 N N . SER A 1 97 ? -16.101 -14.568 15.158 1.00 79.44 97 SER A N 1
ATOM 806 C CA . SER A 1 97 ? -14.798 -14.234 15.730 1.00 79.44 97 SER A CA 1
ATOM 807 C C . SER A 1 97 ? -13.655 -14.610 14.778 1.00 79.44 97 SER A C 1
ATOM 809 O O . SER A 1 97 ? -13.698 -15.619 14.073 1.00 79.44 97 SER A O 1
ATOM 811 N N . GLY A 1 98 ? -12.622 -13.766 14.723 1.00 82.19 98 GLY A N 1
ATOM 812 C CA . GLY A 1 98 ? -11.473 -13.971 13.839 1.00 82.19 98 GLY A CA 1
ATOM 813 C C . GLY A 1 98 ? -11.680 -13.566 12.375 1.00 82.19 98 GLY A C 1
ATOM 814 O O . GLY A 1 98 ? -10.765 -13.780 11.582 1.00 82.19 98 GLY A O 1
ATOM 815 N N . LYS A 1 99 ? -12.828 -12.977 12.012 1.00 84.75 99 LYS A N 1
ATOM 816 C CA . LYS A 1 99 ? -13.034 -12.324 10.710 1.00 84.75 99 LYS A CA 1
ATOM 817 C C . LYS A 1 99 ? -13.064 -10.800 10.856 1.00 84.75 99 LYS A C 1
ATOM 819 O O . LYS A 1 99 ? -13.439 -10.271 11.904 1.00 84.75 99 LYS A O 1
ATOM 824 N N . ILE A 1 100 ? -12.654 -10.123 9.788 1.00 87.25 100 ILE A N 1
ATOM 825 C CA . ILE A 1 100 ? -12.717 -8.667 9.620 1.00 87.25 100 ILE A CA 1
ATOM 826 C C . ILE A 1 100 ? -13.654 -8.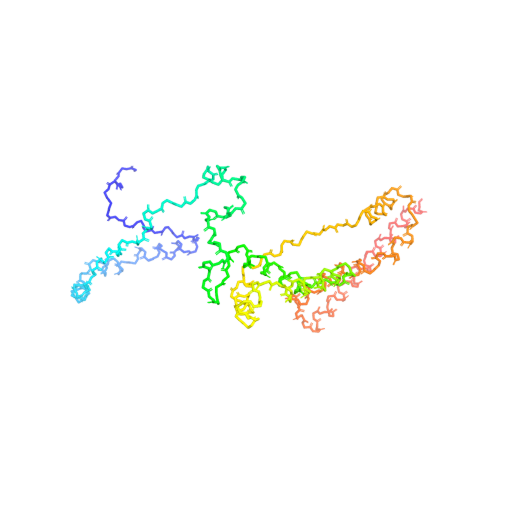336 8.463 1.00 87.25 100 ILE A C 1
ATOM 828 O O . ILE A 1 100 ? -13.789 -9.140 7.533 1.00 87.25 100 ILE A O 1
ATOM 832 N N . MET A 1 101 ? -14.281 -7.164 8.515 1.00 86.25 101 MET A N 1
ATOM 833 C CA . MET A 1 101 ? -14.984 -6.623 7.348 1.00 86.25 101 MET A CA 1
ATOM 834 C C . MET A 1 101 ? -13.983 -6.122 6.304 1.00 86.25 101 MET A C 1
ATOM 836 O O . MET A 1 101 ? -12.814 -5.890 6.623 1.00 86.25 101 MET A O 1
ATOM 840 N N . LEU A 1 102 ? -14.419 -5.957 5.055 1.00 85.19 102 LEU A N 1
ATOM 841 C CA . LEU A 1 102 ? -13.543 -5.489 3.982 1.00 85.19 102 LEU A CA 1
ATOM 842 C C . LEU A 1 102 ? -13.123 -4.036 4.231 1.00 85.19 102 LEU A C 1
ATOM 844 O O . LEU A 1 102 ? -11.945 -3.713 4.086 1.00 85.19 102 LEU A O 1
ATOM 848 N N . ARG A 1 103 ? -14.047 -3.191 4.693 1.00 83.81 103 ARG A N 1
ATOM 849 C CA . ARG A 1 103 ? -13.773 -1.815 5.118 1.00 83.81 103 ARG A CA 1
ATOM 850 C C . ARG A 1 103 ? -12.722 -1.763 6.220 1.00 83.81 103 ARG A C 1
ATOM 852 O O . ARG A 1 103 ? -11.713 -1.076 6.080 1.00 83.81 103 ARG A O 1
ATOM 859 N N . GLU A 1 104 ? -12.937 -2.538 7.286 1.00 86.00 104 GLU A N 1
ATOM 860 C CA . GLU A 1 104 ? -11.991 -2.653 8.402 1.00 86.00 104 GLU A CA 1
ATOM 861 C C . GLU A 1 104 ? -10.615 -3.129 7.895 1.00 86.00 104 GLU A C 1
ATOM 863 O O . GLU A 1 104 ? -9.586 -2.584 8.292 1.00 86.00 104 GLU A O 1
ATOM 868 N N . ALA A 1 105 ? -10.584 -4.104 6.978 1.00 88.25 105 ALA A N 1
ATOM 869 C CA . ALA A 1 105 ? -9.352 -4.633 6.397 1.00 88.25 105 ALA A CA 1
ATOM 870 C C . ALA A 1 105 ? -8.578 -3.577 5.600 1.00 88.25 105 ALA A C 1
ATOM 872 O O . ALA A 1 105 ? -7.377 -3.419 5.804 1.00 88.25 105 ALA A O 1
ATOM 873 N N . ILE A 1 106 ? -9.251 -2.839 4.715 1.00 85.94 106 ILE A N 1
ATOM 874 C CA . ILE A 1 106 ? -8.625 -1.793 3.894 1.00 85.94 106 ILE A CA 1
ATOM 875 C C . ILE A 1 106 ? -8.090 -0.669 4.784 1.00 85.94 106 ILE A C 1
ATOM 877 O O . ILE A 1 106 ? -6.972 -0.197 4.577 1.00 85.94 106 ILE A O 1
ATOM 881 N N . GLU A 1 107 ? -8.849 -0.267 5.805 1.00 86.56 107 GLU A N 1
ATOM 882 C CA . GLU A 1 107 ? -8.420 0.752 6.761 1.00 86.56 107 GLU A CA 1
ATOM 883 C C . GLU A 1 107 ? -7.174 0.308 7.542 1.00 86.56 107 GLU A C 1
ATOM 885 O O . GLU A 1 107 ? -6.221 1.076 7.681 1.00 86.56 107 GLU A O 1
ATOM 890 N N . ILE A 1 108 ? -7.148 -0.943 8.009 1.00 90.12 108 ILE A N 1
ATOM 891 C CA . ILE A 1 108 ? -5.990 -1.530 8.692 1.00 90.12 108 ILE A CA 1
ATOM 892 C C . ILE A 1 108 ? -4.774 -1.570 7.765 1.00 90.12 108 ILE A C 1
ATOM 894 O O . ILE A 1 108 ? -3.701 -1.119 8.161 1.00 90.12 108 ILE A O 1
ATOM 898 N N . LEU A 1 109 ? -4.931 -2.072 6.537 1.00 88.31 109 LEU A N 1
ATOM 899 C CA . LEU A 1 109 ? -3.841 -2.162 5.561 1.00 88.31 109 LEU A CA 1
ATOM 900 C C . LEU A 1 109 ? -3.265 -0.777 5.251 1.00 88.31 109 LEU A C 1
ATOM 902 O O . LEU A 1 109 ? -2.048 -0.599 5.271 1.00 88.31 109 LEU A O 1
ATOM 906 N N . ARG A 1 110 ? -4.133 0.224 5.065 1.00 86.50 110 ARG A N 1
ATOM 907 C CA . ARG A 1 110 ? -3.722 1.617 4.876 1.00 86.50 110 ARG A CA 1
ATOM 908 C C . ARG A 1 110 ? -2.940 2.144 6.081 1.00 86.50 110 ARG A C 1
ATOM 910 O O . ARG A 1 110 ? -1.873 2.724 5.905 1.00 86.50 110 ARG A O 1
ATOM 917 N N . LYS A 1 111 ? -3.432 1.935 7.305 1.00 88.19 111 LYS A N 1
ATOM 918 C CA . LYS A 1 111 ? -2.741 2.364 8.536 1.00 88.19 111 LYS A CA 1
ATOM 919 C C . LYS A 1 111 ? -1.383 1.680 8.693 1.00 88.19 111 LYS A C 1
ATOM 921 O O . LYS A 1 111 ? -0.413 2.320 9.088 1.00 88.19 111 LYS A O 1
ATOM 926 N N . MET A 1 112 ? -1.284 0.398 8.350 1.00 88.00 112 MET A N 1
ATOM 927 C CA . MET A 1 112 ? -0.013 -0.328 8.361 1.00 88.00 112 MET A CA 1
ATOM 928 C C . MET A 1 112 ? 0.973 0.227 7.334 1.00 88.00 112 MET A C 1
ATOM 930 O O . MET A 1 112 ? 2.151 0.388 7.654 1.00 88.00 112 MET A O 1
ATOM 934 N N . GLN A 1 113 ? 0.494 0.580 6.143 1.00 86.06 113 GLN A N 1
ATOM 935 C CA . GLN A 1 113 ? 1.303 1.251 5.132 1.00 86.06 113 GLN A CA 1
ATOM 936 C C . GLN A 1 113 ? 1.787 2.622 5.626 1.00 86.06 113 GLN A C 1
ATOM 938 O O . GLN A 1 113 ? 2.976 2.921 5.536 1.00 86.06 113 GLN A O 1
ATOM 943 N N . GLU A 1 114 ? 0.906 3.447 6.194 1.00 85.25 114 GLU A N 1
ATOM 944 C CA . GLU A 1 114 ? 1.268 4.765 6.738 1.00 85.25 114 GLU A CA 1
ATOM 945 C C . GLU A 1 114 ? 2.289 4.650 7.881 1.00 85.25 114 GLU A C 1
ATOM 947 O O . GLU A 1 114 ? 3.241 5.428 7.930 1.00 85.25 114 GLU A O 1
ATOM 952 N N . ALA A 1 115 ? 2.156 3.643 8.750 1.00 85.50 115 ALA A N 1
ATOM 953 C CA . ALA A 1 115 ? 3.110 3.370 9.826 1.00 85.50 115 ALA A CA 1
ATOM 954 C C . ALA A 1 115 ? 4.492 2.930 9.308 1.00 85.50 115 ALA A C 1
ATOM 956 O O . ALA A 1 115 ? 5.513 3.260 9.912 1.00 85.50 115 ALA A O 1
ATOM 957 N N . ARG A 1 116 ? 4.536 2.202 8.185 1.00 81.56 116 ARG A N 1
ATOM 958 C CA . ARG A 1 116 ? 5.773 1.665 7.588 1.00 81.56 116 ARG A CA 1
ATOM 959 C C . ARG A 1 116 ? 6.369 2.556 6.495 1.00 81.56 116 ARG A C 1
ATOM 961 O O . ARG A 1 116 ? 7.492 2.304 6.073 1.00 81.56 116 ARG A O 1
ATOM 968 N N . THR A 1 117 ? 5.659 3.594 6.050 1.00 76.75 117 THR A N 1
ATOM 969 C CA . THR A 1 117 ? 6.164 4.544 5.050 1.00 76.75 117 THR A CA 1
ATOM 970 C C . THR A 1 117 ? 7.425 5.234 5.569 1.00 76.75 117 THR A C 1
ATOM 972 O O . THR A 1 117 ? 7.431 5.885 6.619 1.00 76.75 117 THR A O 1
ATOM 975 N N . GLU A 1 118 ? 8.513 5.108 4.816 1.00 66.12 118 GLU A N 1
ATOM 976 C CA . GLU A 1 118 ? 9.786 5.738 5.141 1.00 66.12 118 GLU A CA 1
ATOM 977 C C . GLU A 1 118 ? 9.792 7.190 4.648 1.00 66.12 118 GLU A C 1
ATOM 979 O O . GLU A 1 118 ? 9.771 7.473 3.452 1.00 66.12 118 GLU A O 1
ATOM 984 N N . GLY A 1 119 ? 9.801 8.131 5.592 1.00 66.44 119 GLY A N 1
ATOM 985 C CA . GLY A 1 119 ? 10.007 9.551 5.334 1.00 66.44 119 GLY A CA 1
ATOM 986 C C . GLY A 1 119 ? 10.829 10.174 6.458 1.00 66.44 119 GLY A C 1
ATOM 987 O O . GLY A 1 119 ? 10.555 9.944 7.639 1.00 66.44 119 GLY A O 1
ATOM 988 N N . GLU A 1 120 ? 11.848 10.951 6.094 1.00 64.62 120 GLU A N 1
ATOM 989 C CA . GLU A 1 120 ? 12.723 11.661 7.041 1.00 64.62 120 GLU A CA 1
ATOM 990 C C . GLU A 1 120 ? 12.106 12.978 7.547 1.00 64.62 120 GLU A C 1
ATOM 992 O O . GLU A 1 120 ? 12.640 13.611 8.455 1.00 64.62 120 GLU A O 1
ATOM 997 N N . SER A 1 121 ? 10.965 13.408 6.992 1.00 75.31 121 SER A N 1
ATOM 998 C CA . SER A 1 121 ? 10.311 14.645 7.419 1.00 75.31 121 SER A CA 1
ATOM 999 C C . SER A 1 121 ? 9.649 14.502 8.796 1.00 75.31 121 SER A C 1
ATOM 1001 O O . SER A 1 121 ? 9.077 13.467 9.147 1.00 75.31 121 SER A O 1
ATOM 1003 N N . ALA A 1 122 ? 9.651 15.589 9.574 1.00 74.31 122 ALA A N 1
ATOM 1004 C CA . ALA A 1 122 ? 8.960 15.646 10.865 1.00 74.31 122 ALA A CA 1
ATOM 1005 C C . ALA A 1 122 ? 7.448 15.360 10.737 1.00 74.31 122 ALA A C 1
ATOM 1007 O O . ALA A 1 122 ? 6.848 14.747 11.619 1.00 74.31 122 ALA A O 1
ATOM 1008 N N . THR A 1 123 ? 6.842 15.743 9.610 1.00 77.44 123 THR A N 1
ATOM 1009 C CA . THR A 1 123 ? 5.443 15.436 9.286 1.00 77.44 123 THR A CA 1
ATOM 1010 C C . THR A 1 123 ? 5.219 13.943 9.055 1.00 77.44 123 THR A C 1
ATOM 1012 O O . THR A 1 123 ? 4.250 13.392 9.572 1.00 77.44 123 THR A O 1
ATOM 1015 N N . ALA A 1 124 ? 6.132 13.253 8.364 1.00 76.69 124 ALA A N 1
ATOM 1016 C CA . ALA A 1 124 ? 6.058 11.805 8.179 1.00 76.69 124 ALA A CA 1
ATOM 1017 C C . ALA A 1 124 ? 6.200 11.059 9.516 1.00 76.69 124 ALA A C 1
ATOM 1019 O O . ALA A 1 124 ? 5.477 10.099 9.772 1.00 76.69 124 ALA A O 1
ATOM 1020 N N . ALA A 1 125 ? 7.068 11.532 10.417 1.00 80.81 125 ALA A N 1
ATOM 1021 C CA . ALA A 1 125 ? 7.193 10.966 11.760 1.00 80.81 125 ALA A CA 1
ATOM 1022 C C . ALA A 1 125 ? 5.898 11.092 12.587 1.00 80.81 125 ALA A C 1
ATOM 1024 O O . ALA A 1 125 ? 5.502 10.130 13.246 1.00 80.81 125 ALA A O 1
ATOM 1025 N N . GLN A 1 126 ? 5.211 12.237 12.518 1.00 83.94 126 GLN A N 1
ATOM 1026 C CA . GLN A 1 126 ? 3.913 12.420 13.179 1.00 83.94 126 GLN A CA 1
ATOM 1027 C C . GLN A 1 126 ? 2.825 11.516 12.587 1.00 83.94 126 GLN A C 1
ATOM 1029 O O . GLN A 1 126 ? 2.068 10.905 13.340 1.00 83.94 126 GLN A O 1
ATOM 1034 N N . MET A 1 127 ? 2.771 11.391 11.257 1.00 82.00 127 MET A N 1
ATOM 1035 C CA . MET A 1 127 ? 1.816 10.509 10.576 1.00 82.00 127 MET A CA 1
ATOM 1036 C C . MET A 1 127 ? 2.028 9.043 10.970 1.00 82.00 127 MET A C 1
ATOM 1038 O O . MET A 1 127 ? 1.058 8.367 11.303 1.00 82.00 127 MET A O 1
ATOM 1042 N N . ARG A 1 128 ? 3.283 8.580 11.059 1.00 85.00 128 ARG A N 1
ATOM 1043 C CA . ARG A 1 128 ? 3.608 7.230 11.554 1.00 85.00 128 ARG A CA 1
ATOM 1044 C C . ARG A 1 128 ? 3.112 6.994 12.976 1.00 85.00 128 ARG A C 1
ATOM 1046 O O . ARG A 1 128 ? 2.422 6.013 13.229 1.00 85.00 128 ARG A O 1
ATOM 1053 N N . GLN A 1 129 ? 3.411 7.910 13.900 1.00 86.00 129 GLN A N 1
ATOM 1054 C CA . GLN A 1 129 ? 2.961 7.775 15.290 1.00 86.00 129 GLN A CA 1
ATOM 1055 C C . GLN A 1 12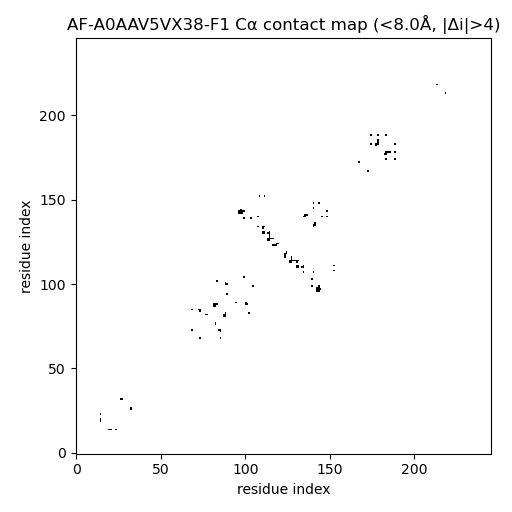9 ? 1.435 7.763 15.407 1.00 86.00 129 GLN A C 1
ATOM 1057 O O . GLN A 1 129 ? 0.882 7.027 16.226 1.00 86.00 129 GLN A O 1
ATOM 1062 N N . ARG A 1 130 ? 0.747 8.574 14.600 1.00 87.75 130 ARG A N 1
ATOM 1063 C CA . ARG A 1 130 ? -0.713 8.579 14.540 1.00 87.75 130 ARG A CA 1
ATOM 1064 C C . ARG A 1 130 ? -1.245 7.240 14.028 1.00 87.75 130 ARG A C 1
ATOM 1066 O O . ARG A 1 130 ? -2.098 6.654 14.687 1.00 87.75 130 ARG A O 1
ATOM 1073 N N . ALA A 1 131 ? -0.698 6.739 12.924 1.00 87.25 131 ALA A N 1
ATOM 1074 C CA . ALA A 1 131 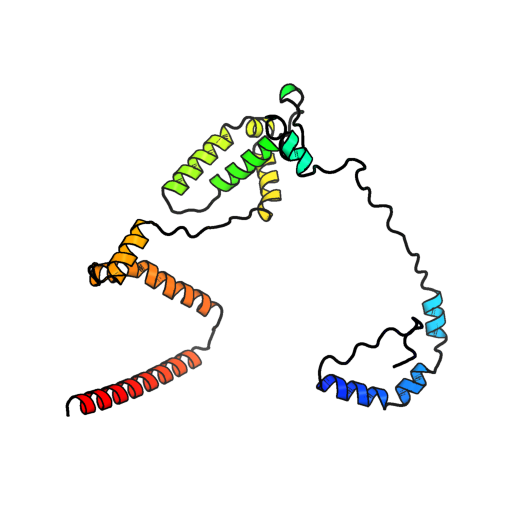? -1.089 5.462 12.338 1.00 87.25 131 ALA A CA 1
ATOM 1075 C C . ALA A 1 131 ? -0.869 4.288 13.308 1.00 87.25 131 ALA A C 1
ATOM 1077 O O . ALA A 1 131 ? -1.739 3.431 13.446 1.00 87.25 131 ALA A O 1
ATOM 1078 N N . GLU A 1 132 ? 0.239 4.272 14.055 1.00 87.81 132 GLU A N 1
ATOM 1079 C CA . GLU A 1 132 ? 0.497 3.246 15.073 1.00 87.81 132 GLU A CA 1
ATOM 1080 C C . GLU A 1 132 ? -0.510 3.271 16.228 1.00 87.81 132 GLU A C 1
ATOM 1082 O O . GLU A 1 132 ? -0.924 2.209 16.696 1.00 87.81 132 GLU A O 1
ATOM 1087 N N . ARG A 1 133 ? -0.907 4.459 16.700 1.00 89.62 133 ARG A N 1
ATOM 1088 C CA . ARG A 1 133 ? -1.945 4.594 17.737 1.00 89.62 133 ARG A CA 1
ATOM 1089 C C . ARG A 1 133 ? -3.284 4.090 17.216 1.00 89.62 133 ARG A C 1
ATOM 1091 O O . ARG A 1 133 ? -3.894 3.216 17.819 1.00 89.62 133 ARG A O 1
ATOM 1098 N N . GLU A 1 134 ? -3.678 4.558 16.037 1.00 88.69 134 GLU A N 1
ATOM 1099 C CA . GLU A 1 134 ? -4.935 4.168 15.404 1.00 88.69 134 GLU A CA 1
ATOM 1100 C C . GLU A 1 134 ? -4.994 2.678 15.028 1.00 88.69 134 GLU A C 1
ATOM 1102 O O . GLU A 1 134 ? -6.087 2.129 14.908 1.00 88.69 134 GLU A O 1
ATOM 1107 N N . LEU A 1 135 ? -3.849 2.015 14.832 1.00 87.69 135 LEU A N 1
ATOM 1108 C CA . LEU A 1 135 ? -3.766 0.568 14.624 1.00 87.69 135 LEU A CA 1
ATOM 1109 C C . LEU A 1 135 ? -3.939 -0.208 15.939 1.00 87.69 135 LEU A C 1
ATOM 1111 O O . LEU A 1 135 ? -4.572 -1.264 15.950 1.00 87.69 135 LEU A O 1
ATOM 1115 N N . ARG A 1 136 ? -3.393 0.302 17.051 1.00 85.88 136 ARG A N 1
ATOM 1116 C CA . ARG A 1 136 ? -3.547 -0.310 18.384 1.00 85.88 136 ARG A CA 1
ATOM 1117 C C . ARG A 1 136 ? -4.981 -0.213 18.896 1.00 85.88 136 ARG A C 1
ATOM 1119 O O . ARG A 1 136 ? -5.470 -1.179 19.469 1.00 85.88 136 ARG A O 1
ATOM 1126 N N . ASP A 1 137 ? -5.638 0.914 18.640 1.00 87.62 137 ASP A N 1
ATOM 1127 C CA . A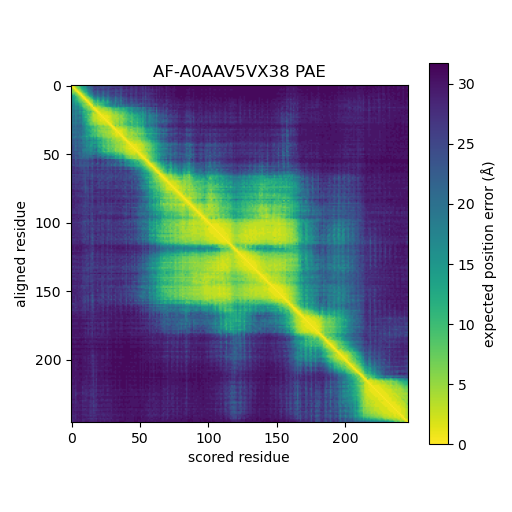SP A 1 137 ? -6.973 1.208 19.170 1.00 87.62 137 ASP A CA 1
ATOM 1128 C C . ASP A 1 137 ? -8.113 0.666 18.282 1.00 87.62 137 ASP A C 1
ATOM 1130 O O . ASP A 1 137 ? -9.288 0.792 18.626 1.00 87.62 137 ASP A O 1
ATOM 1134 N N . ASN A 1 138 ? -7.802 0.066 17.125 1.00 86.44 138 ASN A N 1
ATOM 1135 C CA . ASN A 1 138 ? -8.821 -0.404 16.186 1.00 86.44 138 ASN A CA 1
ATOM 1136 C C . ASN A 1 138 ? -9.587 -1.627 16.737 1.00 86.44 138 ASN A C 1
ATOM 1138 O O . ASN A 1 138 ? -9.011 -2.638 17.135 1.00 86.44 138 ASN A O 1
ATOM 1142 N N . VAL A 1 139 ? -10.920 -1.581 16.692 1.00 85.19 139 VAL A N 1
ATOM 1143 C CA . VAL A 1 139 ? -11.794 -2.678 17.147 1.00 85.19 139 VAL A CA 1
ATOM 1144 C C . VAL A 1 139 ? -11.480 -3.992 16.418 1.00 85.19 139 VAL A C 1
ATOM 1146 O O . VAL A 1 139 ? -11.492 -5.068 17.022 1.00 85.19 139 VAL A O 1
ATOM 1149 N N . ALA A 1 140 ? -11.161 -3.923 15.126 1.00 84.06 140 ALA A N 1
ATOM 1150 C CA . ALA A 1 140 ? -10.860 -5.096 14.314 1.00 84.06 140 ALA A CA 1
ATOM 1151 C C . ALA A 1 140 ? -9.492 -5.720 14.640 1.00 84.06 140 ALA A C 1
ATOM 1153 O O . ALA A 1 140 ? -9.361 -6.948 14.595 1.00 84.06 140 ALA A O 1
ATOM 1154 N N . THR A 1 141 ? -8.497 -4.917 15.039 1.00 83.56 141 THR A N 1
ATOM 1155 C CA . THR A 1 141 ? -7.181 -5.438 15.451 1.00 83.56 141 THR A CA 1
ATOM 1156 C C . THR A 1 141 ? -7.255 -6.172 16.780 1.00 83.56 141 THR A C 1
ATOM 1158 O O . THR A 1 141 ? -6.659 -7.243 16.920 1.00 83.56 141 THR A O 1
ATOM 1161 N N . VAL A 1 142 ? -8.078 -5.679 17.706 1.00 83.88 142 VAL A N 1
ATOM 1162 C CA . VAL A 1 142 ? -8.389 -6.370 18.964 1.00 83.88 142 VAL A CA 1
ATOM 1163 C C . VAL A 1 142 ? -9.155 -7.676 18.713 1.00 83.88 142 VAL A C 1
ATOM 1165 O O . VAL A 1 142 ? -8.848 -8.695 19.328 1.00 83.88 142 VAL A O 1
ATOM 1168 N N . ARG A 1 143 ? -10.123 -7.682 17.784 1.00 84.44 143 ARG A N 1
ATOM 1169 C CA . ARG A 1 143 ? -10.982 -8.850 17.506 1.00 84.44 143 ARG A CA 1
ATOM 1170 C C . ARG A 1 143 ? -10.235 -10.029 16.877 1.00 84.44 143 ARG A C 1
ATOM 1172 O O . ARG A 1 143 ? -10.538 -11.181 17.186 1.00 84.44 143 ARG A O 1
ATOM 1179 N N . VAL A 1 144 ? -9.321 -9.763 15.945 1.00 85.44 144 VAL A N 1
ATOM 1180 C CA . VAL A 1 144 ? -8.641 -10.810 15.157 1.00 85.44 144 VAL A CA 1
ATOM 1181 C C . VAL A 1 144 ? -7.252 -11.141 15.698 1.00 85.44 144 VAL A C 1
ATOM 1183 O O . VAL A 1 144 ? -6.786 -12.271 15.531 1.00 85.44 144 VAL A O 1
ATOM 1186 N N . GLY A 1 145 ? -6.641 -10.207 16.423 1.00 85.56 145 GLY A N 1
ATOM 1187 C CA . GLY A 1 145 ? -5.295 -10.336 16.957 1.00 85.56 145 GLY A CA 1
ATOM 1188 C C . GLY A 1 145 ? -4.244 -9.841 15.968 1.00 85.56 145 GLY A C 1
ATOM 1189 O O . GLY A 1 145 ? -4.371 -9.982 14.749 1.00 85.56 145 GLY A O 1
ATOM 1190 N N . LYS A 1 146 ? -3.178 -9.260 16.519 1.00 86.38 146 LYS A N 1
ATOM 1191 C CA . LYS A 1 146 ? -2.128 -8.587 15.751 1.00 86.38 146 LYS A CA 1
ATOM 1192 C C . LYS A 1 146 ? -1.392 -9.524 14.785 1.00 86.38 146 LYS A C 1
ATOM 1194 O O . LYS A 1 146 ? -1.181 -9.159 13.638 1.00 86.38 146 LYS A O 1
ATOM 1199 N N . GLU A 1 147 ? -1.089 -10.748 15.211 1.00 88.62 147 GLU A N 1
ATOM 1200 C CA . GLU A 1 147 ? -0.322 -11.723 14.417 1.00 88.62 147 GLU A CA 1
ATOM 1201 C C . GLU A 1 147 ? -0.998 -12.075 13.086 1.00 88.62 147 GLU A C 1
ATOM 1203 O O . GLU A 1 147 ? -0.360 -12.115 12.037 1.00 88.62 147 GLU A O 1
ATOM 1208 N N . LYS A 1 148 ? -2.319 -12.290 13.110 1.00 88.19 148 LYS A N 1
ATOM 1209 C CA . LYS A 1 148 ? -3.086 -12.599 11.897 1.00 88.19 148 LYS A CA 1
ATOM 1210 C C . LYS A 1 148 ? -3.122 -11.413 10.941 1.00 88.19 148 LYS A C 1
ATOM 1212 O O . LYS A 1 148 ? -3.100 -11.606 9.733 1.00 88.19 148 LYS A O 1
ATOM 1217 N N . ILE A 1 149 ? -3.178 -10.199 11.478 1.00 87.94 149 ILE A N 1
ATOM 1218 C CA . ILE A 1 149 ? -3.192 -8.970 10.683 1.00 87.94 149 ILE A CA 1
ATOM 1219 C C . ILE A 1 149 ? -1.828 -8.713 10.054 1.00 87.94 149 ILE A C 1
ATOM 1221 O O . ILE A 1 149 ? -1.767 -8.365 8.878 1.00 87.94 149 ILE A O 1
ATOM 1225 N N . ASP A 1 150 ? -0.747 -8.959 10.791 1.00 88.81 150 ASP A N 1
A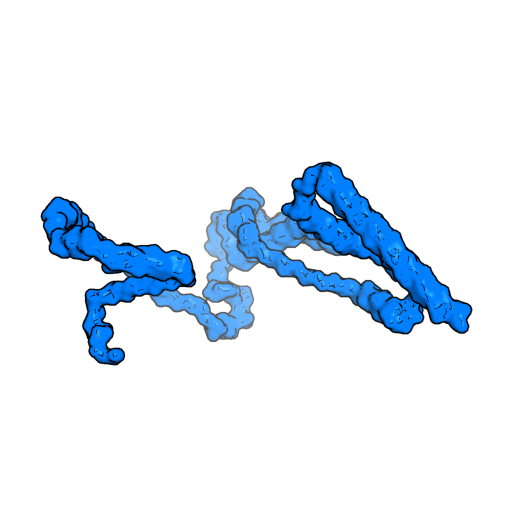TOM 1226 C CA . ASP A 1 150 ? 0.606 -8.889 10.248 1.00 88.81 150 ASP A CA 1
ATOM 1227 C C . ASP A 1 150 ? 0.786 -9.894 9.094 1.00 88.81 150 ASP A C 1
ATOM 1229 O O . ASP A 1 150 ? 1.283 -9.515 8.034 1.00 88.81 150 ASP A O 1
ATOM 1233 N N . ALA A 1 151 ? 0.275 -11.125 9.229 1.00 89.38 151 ALA A N 1
ATOM 1234 C CA . ALA A 1 151 ? 0.293 -12.119 8.150 1.00 89.38 151 ALA A CA 1
ATOM 1235 C C . ALA A 1 151 ? -0.538 -11.698 6.920 1.00 89.38 151 ALA A C 1
ATOM 1237 O O . ALA A 1 151 ? -0.114 -11.889 5.779 1.00 89.38 151 ALA A O 1
ATOM 1238 N N . VAL A 1 152 ? -1.716 -11.098 7.135 1.00 87.75 152 VAL A N 1
ATOM 1239 C CA . VAL A 1 152 ? -2.542 -10.537 6.050 1.00 87.75 152 VAL A CA 1
ATOM 1240 C C . VAL A 1 152 ? -1.777 -9.429 5.330 1.00 87.75 152 VAL A C 1
ATOM 1242 O O . VAL A 1 152 ? -1.710 -9.421 4.103 1.00 87.75 152 VAL A O 1
ATOM 1245 N N . TYR A 1 153 ? -1.156 -8.520 6.075 1.00 87.75 153 TYR A N 1
ATOM 1246 C CA . TYR A 1 153 ? -0.375 -7.437 5.496 1.00 87.75 153 TYR A CA 1
ATOM 1247 C C . TYR A 1 153 ? 0.818 -7.953 4.689 1.00 87.75 153 TYR A C 1
ATOM 1249 O O . TYR A 1 153 ? 1.035 -7.489 3.575 1.00 87.75 153 TYR A O 1
ATOM 1257 N N . GLU A 1 154 ? 1.556 -8.948 5.184 1.00 88.00 154 GLU A N 1
ATOM 1258 C CA . GLU A 1 154 ? 2.650 -9.573 4.428 1.00 88.00 154 GLU A CA 1
ATOM 1259 C C . GLU A 1 154 ? 2.186 -10.160 3.091 1.00 88.00 154 GLU A C 1
ATOM 1261 O O . GLU A 1 154 ? 2.888 -10.017 2.088 1.00 88.00 154 GLU A O 1
ATOM 1266 N N . TYR A 1 155 ? 0.991 -10.753 3.052 1.00 88.56 155 TYR A N 1
ATOM 1267 C CA . TYR A 1 155 ? 0.402 -11.269 1.818 1.00 88.56 155 TYR A CA 1
ATOM 1268 C C . TYR A 1 155 ? 0.029 -10.157 0.828 1.00 88.56 155 TYR A C 1
ATOM 1270 O O . TYR A 1 155 ? 0.219 -10.315 -0.379 1.00 88.56 155 TYR A O 1
ATOM 1278 N N . PHE A 1 156 ? -0.490 -9.029 1.321 1.00 84.56 156 PHE A N 1
ATOM 1279 C CA . PHE A 1 156 ? -0.924 -7.909 0.477 1.00 84.56 156 PHE A CA 1
ATOM 1280 C C . PHE A 1 156 ? 0.188 -6.919 0.121 1.00 84.56 156 PHE A C 1
ATOM 1282 O O . PHE A 1 156 ? 0.054 -6.184 -0.858 1.00 84.56 156 PHE A O 1
ATOM 1289 N N . ARG A 1 157 ? 1.310 -6.945 0.842 1.00 80.56 157 ARG A N 1
ATOM 1290 C CA . ARG A 1 157 ? 2.470 -6.071 0.632 1.00 80.56 157 ARG A CA 1
ATOM 1291 C C . ARG A 1 157 ? 2.951 -5.993 -0.827 1.00 80.56 157 ARG A C 1
ATOM 1293 O O . ARG A 1 157 ? 3.238 -4.892 -1.284 1.00 80.56 157 ARG A O 1
ATOM 1300 N N . PRO A 1 158 ? 3.021 -7.088 -1.612 1.00 76.94 158 PRO A N 1
ATOM 1301 C CA . PRO A 1 158 ? 3.455 -7.015 -3.012 1.00 76.94 158 PRO A CA 1
ATOM 1302 C C . PRO A 1 158 ? 2.537 -6.190 -3.926 1.00 76.94 158 PRO A C 1
ATOM 1304 O O . PRO A 1 158 ? 2.952 -5.802 -5.017 1.00 76.94 158 PRO A O 1
ATOM 1307 N N . PHE A 1 159 ? 1.292 -5.938 -3.514 1.00 74.69 159 PHE A N 1
ATOM 1308 C CA . PHE A 1 159 ? 0.324 -5.139 -4.268 1.00 74.69 159 PHE A CA 1
ATOM 1309 C C . PHE A 1 159 ? 0.349 -3.657 -3.887 1.00 74.69 159 PHE A C 1
ATOM 1311 O O . PHE A 1 159 ? -0.377 -2.861 -4.486 1.00 74.69 159 PHE A O 1
ATOM 1318 N N . GLU A 1 160 ? 1.187 -3.270 -2.925 1.00 70.25 160 GLU A N 1
ATOM 1319 C CA . GLU A 1 160 ? 1.364 -1.875 -2.551 1.00 70.25 160 GLU A CA 1
ATOM 1320 C C . GLU A 1 160 ? 1.976 -1.095 -3.714 1.00 70.25 160 GLU A C 1
ATOM 1322 O O . GLU A 1 160 ? 3.091 -1.353 -4.171 1.00 70.25 160 GLU A O 1
ATOM 1327 N N . ARG A 1 161 ? 1.232 -0.100 -4.195 1.00 67.12 161 ARG A N 1
ATOM 1328 C CA . ARG A 1 161 ? 1.736 0.895 -5.137 1.00 67.12 161 ARG A CA 1
ATOM 1329 C C . ARG A 1 161 ? 1.821 2.227 -4.416 1.00 67.12 161 ARG A C 1
ATOM 1331 O O . ARG A 1 161 ? 0.808 2.869 -4.161 1.00 67.12 161 ARG A O 1
ATOM 1338 N N . GLY A 1 162 ? 3.040 2.628 -4.075 1.00 63.94 162 GLY A N 1
ATOM 1339 C CA . GLY A 1 162 ? 3.322 3.990 -3.644 1.00 63.94 162 GLY A CA 1
ATOM 1340 C C . GLY A 1 162 ? 3.561 4.861 -4.868 1.00 63.94 162 GLY A C 1
ATOM 1341 O O . GLY A 1 162 ? 4.665 4.861 -5.407 1.00 63.94 162 GLY A O 1
ATOM 1342 N N . GLU A 1 163 ? 2.551 5.600 -5.321 1.00 60.16 163 GLU A N 1
ATOM 1343 C CA . GLU A 1 163 ? 2.804 6.714 -6.236 1.00 60.16 163 GLU A CA 1
ATOM 1344 C C . GLU A 1 163 ? 3.459 7.847 -5.441 1.00 60.16 163 GLU A C 1
ATOM 1346 O O . GLU A 1 163 ? 2.808 8.587 -4.705 1.00 60.16 163 GLU A O 1
ATOM 1351 N N . THR A 1 164 ? 4.781 7.967 -5.550 1.00 65.81 164 THR A N 1
ATOM 1352 C CA . THR A 1 164 ? 5.510 9.104 -4.993 1.00 65.81 164 THR A CA 1
ATOM 1353 C C . THR A 1 164 ? 5.422 10.268 -5.969 1.00 65.81 164 THR A C 1
ATOM 1355 O O . THR A 1 164 ? 6.126 10.336 -6.976 1.00 65.81 164 THR A O 1
ATOM 1358 N N . GLN A 1 165 ? 4.543 11.225 -5.680 1.00 60.62 165 GLN A N 1
ATOM 1359 C CA . GLN A 1 165 ? 4.564 12.488 -6.403 1.00 60.62 165 GLN A CA 1
ATOM 1360 C C . GLN A 1 165 ? 5.677 13.368 -5.829 1.00 60.62 165 GLN A C 1
ATOM 1362 O O . GLN A 1 165 ? 5.667 13.713 -4.646 1.00 60.62 165 GLN A O 1
ATOM 1367 N N . LYS A 1 166 ? 6.644 13.757 -6.667 1.00 62.41 166 LYS A N 1
ATOM 1368 C CA . LYS A 1 166 ? 7.651 14.754 -6.292 1.00 62.41 166 LYS A CA 1
ATOM 1369 C C . LYS A 1 166 ? 6.981 16.127 -6.232 1.00 62.41 166 LYS A C 1
ATOM 1371 O O . LYS A 1 166 ? 6.916 16.841 -7.230 1.00 62.41 166 LYS A O 1
ATOM 1376 N N . VAL A 1 167 ? 6.443 16.474 -5.069 1.00 67.00 167 VAL A N 1
ATOM 1377 C CA . VAL A 1 167 ? 5.887 17.804 -4.814 1.00 67.00 167 VAL A CA 1
ATOM 1378 C C . VAL A 1 167 ? 7.038 18.721 -4.406 1.00 67.00 167 VAL A C 1
ATOM 1380 O O . VAL A 1 167 ? 7.658 18.514 -3.367 1.00 67.00 167 VAL A O 1
ATOM 1383 N N . VAL A 1 168 ? 7.354 19.708 -5.244 1.00 69.75 168 VAL A N 1
ATOM 1384 C CA . VAL A 1 168 ? 8.363 20.735 -4.935 1.00 69.75 168 VAL A CA 1
ATOM 1385 C C . VAL A 1 168 ? 7.750 21.752 -3.976 1.00 69.75 168 VAL A C 1
ATOM 1387 O O . VAL A 1 168 ? 6.577 22.116 -4.125 1.00 69.75 168 VAL A O 1
ATOM 1390 N N . SER A 1 169 ? 8.511 22.222 -2.985 1.00 75.69 169 SER A N 1
ATOM 1391 C CA . SER A 1 169 ? 7.987 23.223 -2.060 1.00 75.69 169 SER A CA 1
ATOM 1392 C C . SER A 1 169 ? 7.738 24.549 -2.793 1.00 75.69 169 SER A C 1
ATOM 1394 O O . SER A 1 169 ? 8.510 24.973 -3.655 1.00 75.69 169 SER A O 1
ATOM 1396 N N . ARG A 1 170 ? 6.642 25.248 -2.457 1.00 77.25 170 ARG A N 1
ATOM 1397 C CA . ARG A 1 170 ? 6.341 26.567 -3.055 1.00 77.25 170 ARG A CA 1
ATOM 1398 C C . ARG A 1 170 ? 7.457 27.584 -2.800 1.00 77.25 170 ARG A C 1
ATOM 1400 O O . ARG A 1 170 ? 7.669 28.474 -3.614 1.00 77.25 170 ARG A O 1
ATOM 1407 N N . HIS A 1 171 ? 8.167 27.431 -1.685 1.00 75.62 171 HIS A N 1
ATOM 1408 C CA . HIS A 1 171 ? 9.285 28.284 -1.298 1.00 75.62 171 HIS A CA 1
ATOM 1409 C C . HIS A 1 171 ? 10.516 28.073 -2.186 1.00 75.62 171 HIS A C 1
ATOM 1411 O O . HIS A 1 171 ? 11.134 29.041 -2.620 1.00 75.62 171 HIS A O 1
ATOM 1417 N N . GLU A 1 172 ? 10.847 26.823 -2.512 1.00 70.88 172 GLU A N 1
ATOM 1418 C CA . GLU A 1 172 ? 11.911 26.504 -3.475 1.00 70.88 172 GLU A CA 1
ATOM 1419 C C . GLU A 1 172 ? 11.585 27.024 -4.875 1.00 70.88 172 GLU A C 1
ATOM 1421 O O . GLU A 1 172 ? 12.462 27.574 -5.536 1.00 70.88 172 GLU A O 1
ATOM 1426 N N . LEU A 1 173 ? 10.324 26.913 -5.308 1.00 79.38 173 LEU A N 1
ATOM 1427 C CA . LEU A 1 173 ? 9.881 27.462 -6.593 1.00 79.38 173 LEU A CA 1
ATOM 1428 C C . LEU A 1 173 ? 9.997 28.987 -6.635 1.00 79.38 173 LEU A C 1
ATOM 1430 O O . LEU A 1 173 ? 10.487 29.522 -7.626 1.00 79.38 173 LEU A O 1
ATOM 1434 N N . ALA A 1 174 ? 9.600 29.675 -5.562 1.00 78.69 174 ALA A N 1
ATOM 1435 C CA . ALA A 1 174 ? 9.752 31.123 -5.452 1.00 78.69 174 ALA A CA 1
ATOM 1436 C C . ALA A 1 174 ? 11.233 31.535 -5.504 1.00 78.69 174 ALA A C 1
ATOM 1438 O O . ALA A 1 174 ? 11.601 32.411 -6.280 1.00 78.69 174 ALA A O 1
ATOM 1439 N N . ARG A 1 175 ? 12.113 30.830 -4.778 1.00 74.94 175 ARG A N 1
ATOM 1440 C CA . ARG A 1 175 ? 13.567 31.066 -4.831 1.00 74.94 175 ARG A CA 1
ATOM 1441 C C . ARG A 1 175 ? 14.162 30.827 -6.217 1.00 74.94 175 ARG A C 1
ATOM 1443 O O . ARG A 1 175 ? 14.999 31.606 -6.660 1.00 74.94 175 ARG A O 1
ATOM 1450 N N . LEU A 1 176 ? 13.757 29.752 -6.894 1.00 76.12 176 LEU A N 1
ATOM 1451 C CA . LEU A 1 176 ? 14.187 29.454 -8.262 1.00 76.12 176 LEU A CA 1
ATOM 1452 C C . LEU A 1 176 ? 13.723 30.549 -9.229 1.00 76.12 176 LEU A C 1
ATOM 1454 O O . LEU A 1 176 ? 14.488 30.981 -10.086 1.00 76.12 176 LEU A O 1
ATOM 1458 N N . GLN A 1 177 ? 12.481 31.006 -9.078 1.00 82.69 177 GLN A N 1
ATOM 1459 C CA . GLN A 1 177 ? 11.908 32.074 -9.887 1.00 82.69 177 GLN A CA 1
ATOM 1460 C C . GLN A 1 177 ? 12.656 33.397 -9.682 1.00 82.69 177 GLN A C 1
ATOM 1462 O O . GLN A 1 177 ? 13.003 34.044 -10.667 1.00 82.69 177 GLN A O 1
ATOM 1467 N N . ASP A 1 178 ? 12.968 33.762 -8.440 1.00 80.81 178 ASP A N 1
ATOM 1468 C CA . ASP A 1 178 ? 13.739 34.968 -8.126 1.00 80.81 178 ASP A CA 1
ATOM 1469 C C . ASP A 1 178 ? 15.179 34.886 -8.656 1.00 80.81 178 ASP A C 1
ATOM 1471 O O . ASP A 1 178 ? 15.694 35.869 -9.193 1.00 80.81 178 ASP A O 1
ATOM 1475 N N . ALA A 1 179 ? 15.814 33.710 -8.580 1.00 76.62 179 ALA A N 1
ATOM 1476 C CA . ALA A 1 179 ? 17.141 33.470 -9.148 1.00 76.62 179 ALA A CA 1
ATOM 1477 C C . ALA A 1 179 ? 17.143 33.561 -10.686 1.00 76.62 179 ALA A C 1
ATOM 1479 O O . ALA A 1 179 ? 18.005 34.217 -11.262 1.00 76.62 179 ALA A O 1
ATOM 1480 N N . LEU A 1 180 ? 16.149 32.973 -11.363 1.00 77.25 180 LEU A N 1
ATOM 1481 C CA . LEU A 1 180 ? 15.992 33.053 -12.824 1.00 77.25 180 LEU A CA 1
ATOM 1482 C C . LEU A 1 180 ? 15.694 34.475 -13.314 1.00 77.25 180 LEU A C 1
ATOM 1484 O O . LEU A 1 180 ? 16.037 34.825 -14.441 1.00 77.25 180 LEU A O 1
ATOM 1488 N N . GLN A 1 181 ? 15.046 35.288 -12.482 1.00 83.56 181 GLN A N 1
ATOM 1489 C CA . GLN A 1 181 ? 14.742 36.688 -12.778 1.00 83.56 181 GLN A CA 1
ATOM 1490 C C . GLN A 1 181 ? 15.878 37.649 -12.390 1.00 83.56 181 GLN A C 1
ATOM 1492 O O . GLN A 1 181 ? 15.709 38.858 -12.543 1.00 83.56 181 GLN A O 1
ATOM 1497 N N . GLY A 1 182 ? 17.009 37.143 -11.879 1.00 73.50 182 GLY A N 1
ATOM 1498 C CA . GLY A 1 182 ? 18.151 37.961 -11.452 1.00 73.50 182 GLY A CA 1
ATOM 1499 C C . GLY A 1 182 ? 17.856 38.850 -10.238 1.00 73.50 182 GLY A C 1
ATOM 1500 O O . GLY A 1 182 ? 18.538 39.845 -10.018 1.00 73.50 182 GLY A O 1
ATOM 1501 N N . ARG A 1 183 ? 16.805 38.528 -9.472 1.00 72.38 183 ARG A N 1
ATOM 1502 C CA . ARG A 1 183 ? 16.382 39.260 -8.264 1.00 72.38 183 ARG A CA 1
ATOM 1503 C C . ARG A 1 183 ? 16.922 38.636 -6.976 1.00 72.38 183 ARG A C 1
ATOM 1505 O O . ARG A 1 183 ? 16.768 39.222 -5.909 1.00 72.38 183 ARG A O 1
ATOM 1512 N N . GLY A 1 184 ? 17.519 37.450 -7.071 1.00 63.56 184 GLY A N 1
ATOM 1513 C CA . GLY A 1 184 ? 18.150 36.742 -5.962 1.00 63.56 184 GLY A CA 1
ATOM 1514 C C . GLY A 1 184 ? 19.658 36.972 -5.896 1.00 63.56 184 GLY A C 1
ATOM 1515 O O . GLY A 1 184 ? 20.313 37.199 -6.907 1.00 63.56 184 GLY A O 1
ATOM 1516 N N . ASP A 1 185 ? 20.212 36.862 -4.692 1.00 67.25 185 ASP A N 1
ATOM 1517 C CA . ASP A 1 185 ? 21.653 36.894 -4.454 1.00 67.25 185 ASP A CA 1
ATOM 1518 C C . ASP A 1 185 ? 22.292 35.605 -5.014 1.00 67.25 185 ASP A C 1
ATOM 1520 O O . ASP A 1 185 ? 22.104 34.516 -4.454 1.00 67.25 185 ASP A O 1
ATOM 1524 N N . GLU A 1 186 ? 22.985 35.709 -6.156 1.00 61.91 186 GLU A N 1
ATOM 1525 C CA . GLU A 1 186 ? 23.518 34.577 -6.940 1.00 61.91 186 GLU A CA 1
ATOM 1526 C C . GLU A 1 186 ? 24.426 33.659 -6.103 1.00 61.91 186 GLU A C 1
ATOM 1528 O O . GLU A 1 186 ? 24.415 32.433 -6.261 1.00 61.91 186 GLU A O 1
ATOM 1533 N N . PHE A 1 187 ? 25.147 34.233 -5.135 1.00 58.47 187 PHE A N 1
ATOM 1534 C CA . PHE A 1 187 ? 26.005 33.495 -4.206 1.00 58.47 187 PHE A CA 1
ATOM 1535 C C . PHE A 1 187 ? 25.206 32.638 -3.213 1.00 58.47 187 PHE A C 1
ATOM 1537 O O . PHE A 1 187 ? 25.606 31.517 -2.883 1.00 58.47 187 PHE A O 1
ATOM 1544 N N . SER A 1 188 ? 24.048 33.128 -2.762 1.00 59.88 188 SER A N 1
ATOM 1545 C CA . SER A 1 188 ? 23.192 32.430 -1.797 1.00 59.88 188 SER A CA 1
ATOM 1546 C C . SER A 1 188 ? 22.477 31.223 -2.415 1.00 59.88 188 SER A C 1
ATOM 1548 O O . SER A 1 188 ? 22.267 30.212 -1.740 1.00 59.88 188 SER A O 1
ATOM 1550 N N . PHE A 1 189 ? 22.138 31.295 -3.707 1.00 59.25 189 PHE A N 1
ATOM 1551 C CA . PHE A 1 189 ? 21.485 30.207 -4.433 1.00 59.25 189 PHE A CA 1
ATOM 1552 C C . PHE A 1 189 ? 22.439 29.024 -4.627 1.00 59.25 189 PHE A C 1
ATOM 1554 O O . PHE A 1 189 ? 22.079 27.883 -4.335 1.00 59.25 189 PHE A O 1
ATOM 1561 N N . VAL A 1 190 ? 23.682 29.291 -5.042 1.00 61.50 190 VAL A N 1
ATOM 1562 C CA . VAL A 1 190 ? 24.710 28.255 -5.234 1.00 61.50 190 VAL A CA 1
ATOM 1563 C C . VAL A 1 190 ? 25.136 27.637 -3.900 1.00 61.50 190 VAL A C 1
ATOM 1565 O O . VAL A 1 190 ? 25.277 26.419 -3.821 1.00 61.50 190 VAL A O 1
ATOM 1568 N N . ALA A 1 191 ? 25.285 28.436 -2.838 1.00 61.00 191 ALA A N 1
ATOM 1569 C CA . ALA A 1 191 ? 25.667 27.940 -1.514 1.00 61.00 191 ALA A CA 1
ATOM 1570 C C . ALA A 1 191 ? 24.574 27.072 -0.860 1.00 61.00 191 ALA A C 1
ATOM 1572 O O . ALA A 1 191 ? 24.879 26.010 -0.317 1.00 61.00 191 ALA A O 1
ATOM 1573 N N . ASN A 1 192 ? 23.302 27.476 -0.957 1.00 58.34 192 ASN A N 1
ATOM 1574 C CA . ASN A 1 192 ? 22.188 26.739 -0.350 1.00 58.34 192 ASN A CA 1
ATOM 1575 C C . ASN A 1 192 ? 21.778 25.498 -1.155 1.00 58.34 192 ASN A C 1
ATOM 1577 O O . ASN A 1 192 ? 21.405 24.485 -0.567 1.00 58.34 192 ASN A O 1
ATOM 1581 N N . ASN A 1 193 ? 21.911 25.532 -2.484 1.00 58.19 193 ASN A N 1
ATOM 1582 C CA . ASN A 1 193 ? 21.588 24.387 -3.341 1.00 58.19 193 ASN A CA 1
ATOM 1583 C C . ASN A 1 193 ? 22.789 23.466 -3.580 1.00 58.19 193 ASN A C 1
ATOM 1585 O O . ASN A 1 193 ? 22.646 22.426 -4.221 1.00 58.19 193 ASN A O 1
ATOM 1589 N N . HIS A 1 194 ? 23.971 23.785 -3.040 1.00 56.47 194 HIS A N 1
ATOM 1590 C CA . HIS A 1 194 ? 25.187 22.993 -3.230 1.00 56.47 194 HIS A CA 1
ATOM 1591 C C . HIS A 1 194 ? 25.029 21.532 -2.777 1.00 56.47 194 HIS A C 1
ATOM 1593 O O . HIS A 1 194 ? 25.693 20.651 -3.323 1.00 56.47 194 HIS A O 1
ATOM 1599 N N . GLY A 1 195 ? 24.149 21.266 -1.802 1.00 56.31 195 GLY A N 1
ATOM 1600 C CA . GLY A 1 195 ? 23.804 19.922 -1.333 1.00 56.31 195 GLY A CA 1
ATOM 1601 C C . GLY A 1 195 ? 22.914 19.138 -2.303 1.00 56.31 195 GLY A C 1
ATOM 1602 O O . GLY A 1 195 ? 23.179 17.967 -2.553 1.00 56.31 195 GLY A O 1
ATOM 1603 N N . GLU A 1 196 ? 21.902 19.767 -2.900 1.00 54.34 196 GLU A N 1
ATOM 1604 C CA . GLU A 1 196 ? 21.019 19.124 -3.889 1.00 54.34 196 GLU A CA 1
ATOM 1605 C C . GLU A 1 196 ? 21.685 18.982 -5.257 1.00 54.34 196 GLU A C 1
ATOM 1607 O O . GLU A 1 196 ? 21.553 17.951 -5.913 1.00 54.34 196 GLU A O 1
ATOM 1612 N N . ILE A 1 197 ? 22.486 19.973 -5.647 1.00 54.19 197 ILE A N 1
ATOM 1613 C CA . ILE A 1 197 ? 23.328 19.933 -6.841 1.00 54.19 197 ILE A CA 1
ATOM 1614 C C . ILE A 1 197 ? 24.372 18.816 -6.694 1.00 54.19 197 ILE A C 1
ATOM 1616 O O . ILE A 1 197 ? 24.519 17.999 -7.600 1.00 54.19 197 ILE A O 1
ATOM 1620 N N . LYS A 1 198 ? 25.032 18.685 -5.529 1.00 54.97 198 LYS A N 1
ATOM 1621 C CA . LYS A 1 198 ? 25.904 17.529 -5.240 1.00 54.97 198 LYS A CA 1
ATOM 1622 C C . LYS A 1 198 ? 25.146 16.202 -5.275 1.00 54.97 198 LYS A C 1
ATOM 1624 O O . LYS A 1 198 ? 25.695 15.243 -5.800 1.00 54.97 198 LYS A O 1
ATOM 1629 N N . LYS A 1 199 ? 23.904 16.128 -4.783 1.00 57.16 199 LYS A N 1
ATOM 1630 C CA . LYS A 1 199 ? 23.072 14.911 -4.880 1.00 57.16 199 LYS A CA 1
ATOM 1631 C C . LYS A 1 199 ? 22.721 14.558 -6.331 1.00 57.16 199 LYS A C 1
ATOM 1633 O O . LYS A 1 199 ? 22.822 13.393 -6.688 1.00 57.16 199 LYS A O 1
ATOM 1638 N N . LEU A 1 200 ? 22.416 15.540 -7.181 1.00 50.28 200 LEU A N 1
ATOM 1639 C CA . LEU A 1 200 ? 22.211 15.353 -8.627 1.00 50.28 200 LEU A CA 1
ATOM 1640 C C . LEU A 1 200 ? 23.484 14.874 -9.349 1.00 50.28 200 LEU A C 1
ATOM 1642 O O . LEU A 1 200 ? 23.405 14.092 -10.298 1.00 50.28 200 LEU A O 1
ATOM 1646 N N . PHE A 1 201 ? 24.663 15.309 -8.894 1.00 51.41 201 PHE A N 1
ATOM 1647 C CA . PHE A 1 201 ? 25.944 14.794 -9.385 1.00 51.41 201 PHE A CA 1
ATOM 1648 C C . PHE A 1 201 ? 26.265 13.393 -8.825 1.00 51.41 201 PHE A C 1
ATOM 1650 O O . PHE A 1 201 ? 26.701 12.536 -9.586 1.00 51.41 201 PHE A O 1
ATOM 1657 N N . HIS A 1 202 ? 25.944 13.101 -7.560 1.00 50.72 202 HIS A N 1
ATOM 1658 C CA . HIS A 1 202 ? 26.120 11.773 -6.953 1.00 50.72 202 HIS A CA 1
ATOM 1659 C C . HIS A 1 202 ? 25.116 10.719 -7.452 1.00 50.72 202 HIS A C 1
ATOM 1661 O O . HIS A 1 202 ? 25.449 9.538 -7.498 1.00 50.72 202 HIS A O 1
ATOM 1667 N N . GLU A 1 203 ? 23.905 11.092 -7.874 1.00 48.50 203 GLU A N 1
ATOM 1668 C CA . GLU A 1 203 ? 22.982 10.168 -8.556 1.00 48.50 203 GLU A CA 1
ATOM 1669 C C . GLU A 1 203 ? 23.512 9.753 -9.936 1.00 48.50 203 GLU A C 1
ATOM 1671 O O . GLU A 1 203 ? 23.340 8.602 -10.347 1.00 48.50 203 GLU A O 1
ATOM 1676 N N . LYS A 1 204 ? 24.232 10.648 -10.627 1.00 48.75 204 LYS A N 1
ATOM 1677 C CA . LYS A 1 204 ? 24.994 10.284 -11.831 1.00 48.75 204 LYS A CA 1
ATOM 1678 C C . LYS A 1 204 ? 26.188 9.384 -11.504 1.00 48.75 204 LYS A C 1
ATOM 1680 O O . LYS A 1 204 ? 26.475 8.489 -12.296 1.00 48.75 204 LYS A O 1
ATOM 1685 N N . ASP A 1 205 ? 26.828 9.558 -10.347 1.00 49.62 205 ASP A N 1
ATOM 1686 C CA . ASP A 1 205 ? 27.923 8.690 -9.895 1.00 49.62 205 ASP A CA 1
ATOM 1687 C C . ASP A 1 205 ? 27.434 7.279 -9.510 1.00 49.62 205 ASP A C 1
ATOM 1689 O O . ASP A 1 205 ? 28.055 6.298 -9.908 1.00 49.62 205 ASP A O 1
ATOM 1693 N N . LYS A 1 206 ? 26.255 7.132 -8.887 1.00 48.03 206 LYS A N 1
ATOM 1694 C CA . LYS A 1 206 ? 25.637 5.811 -8.620 1.00 48.03 206 LYS A CA 1
ATOM 1695 C C . LYS A 1 206 ? 25.259 5.039 -9.892 1.00 48.03 206 LYS A C 1
ATOM 1697 O O . LYS A 1 206 ? 25.300 3.811 -9.911 1.00 48.03 206 LYS A O 1
ATOM 1702 N N . ASN A 1 207 ? 24.905 5.739 -10.972 1.00 45.00 207 ASN A N 1
ATOM 1703 C CA . ASN A 1 207 ? 24.711 5.118 -12.291 1.00 45.00 207 ASN A CA 1
ATOM 1704 C C . ASN A 1 207 ? 26.037 4.806 -13.012 1.00 45.00 207 ASN A C 1
ATOM 1706 O O . ASN A 1 207 ? 26.053 3.955 -13.900 1.00 45.00 207 ASN A O 1
ATOM 1710 N N . LYS A 1 208 ? 27.141 5.449 -12.615 1.00 45.97 208 LYS A N 1
ATOM 1711 C CA . LYS A 1 208 ? 28.512 5.120 -13.034 1.00 45.97 208 LYS A CA 1
ATOM 1712 C C . LYS A 1 208 ? 29.063 3.902 -12.292 1.00 45.97 208 LYS A C 1
ATOM 1714 O O . LYS A 1 208 ? 29.722 3.082 -12.906 1.00 45.97 208 LYS A O 1
ATOM 1719 N N . GLU A 1 209 ? 28.726 3.712 -11.019 1.00 45.59 209 GLU A N 1
ATOM 1720 C CA . GLU A 1 209 ? 29.111 2.502 -10.271 1.00 45.59 209 GLU A CA 1
ATOM 1721 C C . GLU A 1 209 ? 28.482 1.219 -10.850 1.00 45.59 209 GLU A C 1
ATOM 1723 O O . GLU A 1 209 ? 29.042 0.138 -10.707 1.00 45.59 209 GLU A O 1
ATOM 1728 N N . ARG A 1 210 ? 27.348 1.321 -11.564 1.00 45.50 210 ARG A N 1
ATOM 1729 C CA . ARG A 1 210 ? 26.735 0.187 -12.289 1.00 45.50 210 ARG A CA 1
ATOM 1730 C C . ARG A 1 210 ? 27.314 -0.062 -13.679 1.00 45.50 210 ARG A C 1
ATOM 1732 O O . ARG A 1 210 ? 27.115 -1.138 -14.231 1.00 45.50 210 ARG A O 1
ATOM 1739 N N . ASN A 1 211 ? 28.006 0.916 -14.245 1.00 47.09 211 ASN A N 1
ATOM 1740 C CA . ASN A 1 211 ? 28.627 0.834 -15.555 1.00 47.09 211 ASN A CA 1
ATOM 1741 C C . ASN A 1 211 ? 30.026 1.398 -15.409 1.00 47.09 211 ASN A C 1
ATOM 1743 O O . ASN A 1 211 ? 30.172 2.596 -15.641 1.00 47.09 211 ASN A O 1
ATOM 1747 N N . ILE A 1 212 ? 30.985 0.532 -15.042 1.00 47.75 212 ILE A N 1
ATOM 1748 C CA . ILE A 1 212 ? 32.449 0.667 -15.166 1.00 47.75 212 ILE A CA 1
ATOM 1749 C C . ILE A 1 212 ? 33.157 0.197 -13.874 1.00 47.75 212 ILE A C 1
ATOM 1751 O O . ILE A 1 212 ? 33.556 0.987 -13.027 1.00 47.75 212 ILE A O 1
ATOM 1755 N N . GLU A 1 213 ? 33.415 -1.108 -13.766 1.00 49.66 213 GLU A N 1
ATOM 1756 C CA . GLU A 1 213 ? 34.713 -1.558 -13.242 1.00 49.66 213 GLU A CA 1
ATOM 1757 C C . GLU A 1 213 ? 35.700 -1.494 -14.416 1.00 49.66 213 GLU A C 1
ATOM 1759 O O . GLU A 1 213 ? 36.011 -2.501 -15.045 1.00 49.66 213 GLU A O 1
ATOM 1764 N N . LEU A 1 214 ? 36.123 -0.286 -14.798 1.00 53.88 214 LEU A N 1
ATOM 1765 C CA . LEU A 1 214 ? 37.236 -0.130 -15.737 1.00 53.88 214 LEU A CA 1
ATOM 1766 C C . LEU A 1 214 ? 38.505 -0.320 -14.925 1.00 53.88 214 LEU A C 1
ATOM 1768 O O . LEU A 1 214 ? 38.649 0.188 -13.807 1.00 53.88 214 LEU A O 1
ATOM 1772 N N . SER A 1 215 ? 39.424 -1.075 -15.508 1.00 60.09 215 SER A N 1
ATOM 1773 C CA . SER A 1 215 ? 40.716 -1.371 -14.914 1.00 60.09 215 SER A CA 1
ATOM 1774 C C . SER A 1 215 ? 41.441 -0.067 -14.576 1.00 60.09 215 SER A C 1
ATOM 1776 O O . SER A 1 215 ? 41.355 0.923 -15.301 1.00 60.09 215 SER A O 1
ATOM 1778 N N . VAL A 1 216 ? 42.226 -0.064 -13.495 1.00 64.62 216 VAL A N 1
ATOM 1779 C CA . VAL A 1 216 ? 43.034 1.083 -13.025 1.00 64.62 216 VAL A CA 1
ATOM 1780 C C . VAL A 1 216 ? 43.930 1.688 -14.127 1.00 64.62 216 VAL A C 1
ATOM 1782 O O . VAL A 1 216 ? 44.401 2.817 -14.001 1.00 64.62 216 VAL A O 1
ATOM 1785 N N . LYS A 1 217 ? 44.184 0.952 -15.216 1.00 67.12 217 LYS A N 1
ATOM 1786 C CA . LYS A 1 217 ? 44.889 1.444 -16.409 1.00 67.12 217 LYS A CA 1
ATOM 1787 C C . LYS A 1 217 ? 44.017 2.340 -17.294 1.00 67.12 217 LYS A C 1
ATOM 1789 O O . LYS A 1 217 ? 44.447 3.425 -17.661 1.00 67.12 217 LYS A O 1
ATOM 1794 N N . GLU A 1 218 ? 42.781 1.938 -17.560 1.00 63.78 218 GLU A N 1
ATOM 1795 C CA . GLU A 1 218 ? 41.857 2.658 -18.445 1.00 63.78 218 GLU A CA 1
ATOM 1796 C C . GLU A 1 218 ? 41.401 3.984 -17.818 1.00 63.78 218 GLU A C 1
ATOM 1798 O O . GLU A 1 218 ? 41.198 4.981 -18.509 1.00 63.78 218 GLU A O 1
ATOM 1803 N N . THR A 1 219 ? 41.308 4.042 -16.486 1.00 68.50 219 THR A N 1
ATOM 1804 C CA . THR A 1 219 ? 41.021 5.295 -15.771 1.00 68.50 219 THR A CA 1
ATOM 1805 C C . THR A 1 219 ? 42.168 6.300 -15.873 1.00 68.50 219 THR A C 1
ATOM 1807 O O . THR A 1 219 ? 41.911 7.501 -15.970 1.00 68.50 219 THR A O 1
ATOM 1810 N N . LYS A 1 220 ? 43.422 5.831 -15.905 1.00 74.94 220 LYS A N 1
ATOM 1811 C CA . LYS A 1 220 ? 44.602 6.684 -16.114 1.00 74.94 220 LYS A CA 1
ATOM 1812 C C . LYS A 1 220 ? 44.676 7.203 -17.547 1.00 74.94 220 LYS A C 1
ATOM 1814 O O . LYS A 1 220 ? 44.872 8.398 -17.736 1.00 74.94 220 LYS A O 1
ATOM 1819 N N . GLU A 1 221 ? 44.430 6.344 -18.531 1.00 75.81 221 GLU A N 1
ATOM 1820 C CA . GLU A 1 221 ? 44.392 6.737 -19.947 1.00 75.81 221 GLU A CA 1
ATOM 1821 C C . GLU A 1 221 ? 43.286 7.770 -20.216 1.00 75.81 221 GLU A C 1
ATOM 1823 O O . GLU A 1 221 ? 43.513 8.777 -20.889 1.00 75.81 221 GLU A O 1
ATOM 1828 N N . LEU A 1 222 ? 42.108 7.596 -19.607 1.00 71.88 222 LEU A N 1
ATOM 1829 C CA . LEU A 1 222 ? 41.021 8.573 -19.687 1.00 71.88 222 LEU A CA 1
ATOM 1830 C C . LEU A 1 222 ? 41.412 9.922 -19.058 1.00 71.88 222 LEU A C 1
ATOM 1832 O O . LEU A 1 222 ? 41.100 10.980 -19.605 1.00 71.88 222 LEU A O 1
ATOM 1836 N N . GLN A 1 223 ? 42.089 9.907 -17.907 1.00 74.75 223 GLN A N 1
ATOM 1837 C CA . GLN A 1 223 ? 42.554 11.129 -17.245 1.00 74.75 223 GLN A CA 1
ATOM 1838 C C . GLN A 1 223 ? 43.600 11.875 -18.080 1.00 74.75 223 GLN A C 1
ATOM 1840 O O . GLN A 1 223 ? 43.545 13.105 -18.159 1.00 74.75 223 GLN A O 1
ATOM 1845 N N . GLU A 1 224 ? 44.515 11.156 -18.728 1.00 84.19 224 GLU A N 1
ATOM 1846 C CA . GLU A 1 224 ? 45.504 11.742 -19.636 1.00 84.19 224 GLU A CA 1
ATOM 1847 C C . GLU A 1 224 ? 44.840 12.338 -20.883 1.00 84.19 224 GLU A C 1
ATOM 1849 O O . GLU A 1 224 ? 45.118 13.490 -21.221 1.00 84.19 224 GLU A O 1
ATOM 1854 N N . ALA A 1 225 ? 43.877 11.639 -21.489 1.00 82.50 225 ALA A N 1
ATOM 1855 C CA . ALA A 1 225 ? 43.112 12.156 -22.626 1.00 82.50 225 ALA A CA 1
ATOM 1856 C C . ALA A 1 225 ? 42.323 13.432 -22.273 1.00 82.50 225 ALA A C 1
ATOM 1858 O O . ALA A 1 225 ? 42.333 14.409 -23.024 1.00 82.50 225 ALA A O 1
ATOM 1859 N N . ILE A 1 226 ? 41.688 13.473 -21.096 1.00 79.50 226 ILE A N 1
ATOM 1860 C CA . ILE A 1 226 ? 40.979 14.670 -20.611 1.00 79.50 226 ILE A CA 1
ATOM 1861 C C . ILE A 1 226 ? 41.956 15.825 -20.363 1.00 79.50 226 ILE A C 1
ATOM 1863 O O . ILE A 1 226 ? 41.624 16.983 -20.627 1.00 79.50 226 ILE A O 1
ATOM 1867 N N . ARG A 1 227 ? 43.158 15.537 -19.853 1.00 86.94 227 ARG A N 1
ATOM 1868 C CA . ARG A 1 227 ? 44.185 16.556 -19.612 1.00 86.94 227 ARG A CA 1
ATOM 1869 C C . ARG A 1 227 ? 44.660 17.186 -20.920 1.00 86.94 227 ARG A C 1
ATOM 1871 O O . ARG A 1 227 ? 44.767 18.409 -20.967 1.00 86.94 227 ARG A O 1
ATOM 1878 N N . ILE A 1 228 ? 44.871 16.374 -21.957 1.00 85.56 228 ILE A N 1
ATOM 1879 C CA . ILE A 1 228 ? 45.264 16.827 -23.299 1.00 85.56 228 ILE A CA 1
ATOM 1880 C C . ILE A 1 228 ? 44.168 17.707 -23.915 1.00 85.56 228 ILE A C 1
ATOM 1882 O O . ILE A 1 228 ? 44.443 18.839 -24.315 1.00 85.56 228 ILE A O 1
ATOM 1886 N N . LEU A 1 229 ? 42.909 17.257 -23.881 1.00 79.06 229 LEU A N 1
ATOM 1887 C CA . LEU A 1 229 ? 41.775 18.037 -24.393 1.00 79.06 229 LEU A CA 1
ATOM 1888 C C . LEU A 1 229 ? 41.638 19.394 -23.692 1.00 79.06 229 LEU A C 1
ATOM 1890 O O . LEU A 1 229 ? 41.411 20.415 -24.337 1.00 79.06 229 LEU A O 1
ATOM 1894 N N . ARG A 1 230 ? 41.825 19.433 -22.367 1.00 79.88 230 ARG A N 1
ATOM 1895 C CA . ARG A 1 230 ? 41.784 20.688 -21.602 1.00 79.88 230 ARG A CA 1
ATOM 1896 C C . ARG A 1 230 ? 42.944 21.619 -21.937 1.00 79.88 230 ARG A C 1
ATOM 1898 O O . ARG A 1 230 ? 42.737 22.831 -21.963 1.00 79.88 230 ARG A O 1
ATOM 1905 N N . SER A 1 231 ? 44.146 21.094 -22.187 1.00 84.44 231 SER A N 1
ATOM 1906 C CA . SER A 1 231 ? 45.261 21.933 -22.639 1.00 84.44 231 SER A CA 1
ATOM 1907 C C . SER A 1 231 ? 44.996 22.519 -24.023 1.00 84.44 231 SER A C 1
ATOM 1909 O O . SER A 1 231 ? 45.133 23.729 -24.187 1.00 84.44 231 SER A O 1
ATOM 1911 N N . GLU A 1 232 ? 44.512 21.717 -24.970 1.00 87.31 232 GLU A N 1
ATOM 1912 C CA . GLU A 1 232 ? 44.174 22.176 -26.324 1.00 87.31 232 GLU A CA 1
ATOM 1913 C C . GLU A 1 232 ? 43.062 23.233 -26.309 1.00 87.31 232 GLU A C 1
ATOM 1915 O O . GLU A 1 232 ? 43.139 24.252 -27.000 1.00 87.31 232 GLU A O 1
ATOM 1920 N N . GLU A 1 233 ? 42.040 23.039 -25.475 1.00 78.69 233 GLU A N 1
ATOM 1921 C CA . GLU A 1 233 ? 40.957 24.005 -25.313 1.00 78.69 233 GLU A CA 1
ATOM 1922 C C . GLU A 1 233 ? 41.452 25.303 -24.660 1.00 78.69 233 GLU A C 1
ATOM 1924 O O . GLU A 1 233 ? 41.086 26.393 -25.102 1.00 78.69 233 GLU A O 1
ATOM 1929 N N . SER A 1 234 ? 42.357 25.215 -23.680 1.00 85.75 234 SER A N 1
ATOM 1930 C CA . SER A 1 234 ? 42.978 26.395 -23.070 1.00 85.75 234 SER A CA 1
ATOM 1931 C C . SER A 1 234 ? 43.847 27.178 -24.059 1.00 85.75 234 SER A C 1
ATOM 1933 O O . SER A 1 234 ? 43.814 28.407 -24.061 1.00 85.75 234 SER A O 1
ATOM 1935 N N . GLU A 1 235 ? 44.571 26.498 -24.950 1.00 88.06 235 GLU A N 1
ATOM 1936 C CA . GLU A 1 235 ? 45.356 27.135 -26.011 1.00 88.06 235 GLU A CA 1
ATOM 1937 C C . GLU A 1 235 ? 44.461 27.777 -27.069 1.00 88.06 235 GLU A C 1
ATOM 1939 O O . GLU A 1 235 ? 44.717 28.902 -27.500 1.00 88.06 235 GLU A O 1
ATOM 1944 N N . ARG A 1 236 ? 43.367 27.113 -27.454 1.00 88.94 236 ARG A N 1
ATOM 1945 C CA . ARG A 1 236 ? 42.360 27.688 -28.353 1.00 88.94 236 ARG A CA 1
ATOM 1946 C C . ARG A 1 236 ? 41.723 28.941 -27.752 1.00 88.94 236 ARG A C 1
ATOM 1948 O O . ARG A 1 236 ? 41.513 29.918 -28.469 1.00 88.94 236 ARG A O 1
ATOM 1955 N N . LEU A 1 237 ? 41.399 28.914 -26.460 1.00 84.38 237 LEU A N 1
ATOM 1956 C CA . LEU A 1 237 ? 40.820 30.056 -25.754 1.00 84.38 237 LEU A CA 1
ATOM 1957 C C . LEU A 1 237 ? 41.823 31.202 -25.611 1.00 84.38 237 LEU A C 1
ATOM 1959 O O . LEU A 1 237 ? 41.436 32.347 -25.819 1.00 84.38 237 LEU A O 1
ATOM 1963 N N . LYS A 1 238 ? 43.103 30.912 -25.349 1.00 87.75 238 LYS A N 1
ATOM 1964 C CA . LYS A 1 238 ? 44.175 31.922 -25.362 1.00 87.75 238 LYS A CA 1
ATOM 1965 C C . LYS A 1 238 ? 44.326 32.576 -26.732 1.00 87.75 238 LYS A C 1
ATOM 1967 O O . LYS A 1 238 ? 44.284 33.795 -26.809 1.00 87.75 238 LYS A O 1
ATOM 1972 N N . LYS A 1 239 ? 44.362 31.787 -27.811 1.00 86.12 239 LYS A N 1
ATOM 1973 C CA . LYS A 1 239 ? 44.400 32.313 -29.188 1.00 86.12 239 LYS A CA 1
ATOM 1974 C C . LYS A 1 239 ? 43.188 33.189 -29.510 1.00 86.12 239 LYS A C 1
ATOM 1976 O O . LYS A 1 239 ? 43.327 34.212 -30.165 1.00 86.12 239 LYS A O 1
ATOM 1981 N N . ARG A 1 240 ? 41.993 32.813 -29.037 1.00 83.12 240 ARG A N 1
ATOM 1982 C CA . ARG A 1 240 ? 40.793 33.655 -29.177 1.00 83.12 240 ARG A CA 1
ATOM 1983 C C . ARG A 1 240 ? 40.856 34.931 -28.343 1.00 83.12 240 ARG A C 1
ATOM 1985 O O . ARG A 1 240 ? 40.362 35.947 -28.804 1.00 83.12 240 ARG A O 1
ATOM 1992 N N . LEU A 1 241 ? 41.420 34.883 -27.138 1.00 81.50 241 LEU A N 1
ATOM 1993 C CA . LEU A 1 241 ? 41.607 36.068 -26.298 1.00 81.50 241 LEU A CA 1
ATOM 1994 C C . LEU A 1 241 ? 42.624 37.037 -26.908 1.00 81.50 241 LEU A C 1
ATOM 1996 O O . LEU A 1 241 ? 42.397 38.239 -26.877 1.00 81.50 241 LEU A O 1
ATOM 2000 N N . GLU A 1 242 ? 43.702 36.526 -27.498 1.00 84.94 242 GLU A N 1
ATOM 2001 C CA . GLU A 1 242 ? 44.688 37.331 -28.228 1.00 84.94 242 GLU A CA 1
ATOM 2002 C C . GLU A 1 242 ? 44.057 38.008 -29.453 1.00 84.94 242 GLU A C 1
ATOM 2004 O O . GLU A 1 242 ? 44.217 39.208 -29.620 1.00 84.94 242 GLU A O 1
ATOM 2009 N N . GLN A 1 243 ? 43.228 37.291 -30.221 1.00 78.75 243 GLN A N 1
ATOM 2010 C CA . GLN A 1 243 ? 42.469 37.849 -31.355 1.00 78.75 243 GLN A CA 1
ATOM 2011 C C . GLN A 1 243 ? 41.396 38.883 -30.977 1.00 78.75 243 GLN A C 1
ATOM 2013 O O . GLN A 1 243 ? 40.882 39.561 -31.857 1.00 78.75 243 GLN A O 1
ATOM 2018 N N . ILE A 1 244 ? 40.986 38.943 -29.708 1.00 76.50 244 ILE A N 1
ATOM 2019 C CA . ILE A 1 244 ? 40.002 39.917 -29.204 1.00 76.50 244 ILE A CA 1
ATOM 2020 C C . ILE A 1 244 ? 40.702 41.152 -28.608 1.00 76.50 244 ILE A C 1
ATOM 2022 O O . ILE A 1 244 ? 40.069 42.195 -28.461 1.00 76.50 244 ILE A O 1
ATOM 2026 N N . ASN A 1 245 ? 41.985 41.032 -28.250 1.00 60.88 245 ASN A N 1
ATOM 2027 C CA . ASN A 1 245 ? 42.790 42.111 -27.674 1.00 60.88 245 ASN A CA 1
ATOM 2028 C C . ASN A 1 245 ? 43.663 42.857 -28.711 1.00 60.88 245 ASN A C 1
ATOM 2030 O O . ASN A 1 245 ? 44.286 43.851 -28.337 1.00 60.88 245 ASN A O 1
ATOM 2034 N N . GLU A 1 246 ? 43.711 42.392 -29.966 1.00 46.91 246 GLU A N 1
ATOM 2035 C CA . GLU A 1 246 ? 44.105 43.172 -31.160 1.00 46.91 246 GLU A CA 1
ATOM 2036 C C . GLU A 1 246 ? 42.893 43.895 -31.764 1.00 46.91 246 GLU A C 1
ATOM 2038 O O . GLU A 1 246 ? 43.064 45.061 -32.190 1.00 46.91 246 GLU A O 1
#

Nearest PDB structures (foldseek):
  3k6c-assembly1_A  TM=3.092E-01  e=4.795E+00  Nitrosomonas europaea
  6ywy-assembly1_VV  TM=1.746E-01  e=3.487E+00  Neurospora crassa

Solvent-accessible surface area (backbone atoms only — not comparable to full-atom values): 15300 Å² total; per-residue (Å²): 144,84,86,76,90,68,97,78,70,85,78,75,77,74,69,90,44,79,75,50,42,56,58,49,53,54,56,70,66,38,62,66,59,58,50,54,72,68,51,81,59,62,72,56,53,56,54,53,73,66,60,80,82,74,84,74,75,73,74,79,75,88,66,73,89,66,81,72,79,43,76,67,58,50,60,78,38,68,84,40,94,58,51,53,100,76,40,76,68,79,58,78,89,79,56,61,87,65,64,74,54,70,68,58,46,53,54,48,50,50,30,52,48,48,42,66,57,87,53,93,46,74,66,45,51,52,48,19,56,49,25,50,51,56,50,69,71,30,70,61,41,67,59,47,34,63,70,59,51,53,53,50,44,64,70,49,49,86,71,65,76,82,84,80,75,89,75,77,56,71,66,59,52,51,52,50,50,32,48,75,69,69,73,42,63,69,68,58,54,53,64,70,41,46,64,59,54,47,47,59,51,47,56,53,46,59,58,37,69,77,58,63,90,63,53,82,63,57,57,49,54,51,51,51,54,52,51,51,54,51,51,54,50,51,51,54,49,49,56,52,51,52,67,70,74,109

Secondary structure (DSSP, 8-state):
-----SS-----PPPSSHHHHHHHHHHHH-HHHHHHHHS--HHHHHHHHT------PPP-----SSPPPPHHHHHHTTT-TTEETTEEPPPGGGPPTT---HHHHHHHHHHHHHHH----SHHHHHHHHHHHHHHHS-HHHHHH-HHHHHHHHHHHGGG----------HHHHHHHHHHHTT-S-HHHHHHHHHHHHHHHHHHHHHHHHTS----HHHHHHHHHHHHHHHHHHHHHHHHHHHHHH-

Radius of gyration: 35.85 Å; Cα contacts (8 Å, |Δi|>4): 78; chains: 1; bounding box: 73×90×76 Å

InterPro domains:
  IPR009622 NADH dehydrogenase [ubiquinone] 1 alpha subcomplex assembly factor 4 [PF06784] (9-126)
  IPR009622 NADH dehydrogenase [ubiquinone] 1 alpha subcomplex assembly factor 4 [PTHR13338] (9-188)

Sequence (246 aa):
LQKVEKGSVKATSAPKHESEKKHFEDRQKDGRVREELRKKHTHLVDNMNKIRITSTTPPERWTSAKELPSRESEFMHRNDPVWEYGFYEPPLEKMPSGKIMLREAIEILRKMQEARTEGESATAAQMRQRAERELRDNVATVRVGKEKIDAVYEYFRPFERGETQKVVSRHELARLQDALQGRGDEFSFVANNHGEIKKLFHEKDKNKERNIELSVKETKELQEAIRILRSEESERLKKRLEQINE